Protein AF-A0A4E0RQK8-F1 (afdb_monomer_lite)

Radius of gyration: 37.34 Å; chains: 1; bounding box: 98×53×84 Å

Structure (mmCIF, N/CA/C/O backbone):
data_AF-A0A4E0RQK8-F1
#
_entry.id   AF-A0A4E0RQK8-F1
#
loop_
_atom_site.group_PDB
_atom_site.id
_atom_site.type_symbol
_atom_site.label_atom_id
_atom_site.label_alt_id
_atom_site.label_comp_id
_atom_site.label_asym_id
_atom_site.label_entity_id
_atom_site.label_seq_id
_atom_site.pdbx_PDB_ins_code
_atom_site.Cartn_x
_atom_site.Cartn_y
_atom_site.Cartn_z
_atom_site.occupancy
_atom_site.B_iso_or_equiv
_atom_site.auth_seq_id
_atom_site.auth_comp_id
_atom_site.auth_asym_id
_atom_site.auth_atom_id
_atom_site.pdbx_PDB_model_num
ATOM 1 N N . MET A 1 1 ? 54.084 17.617 -4.343 1.00 32.28 1 MET A N 1
ATOM 2 C CA . MET A 1 1 ? 53.858 16.573 -5.367 1.00 32.28 1 MET A CA 1
ATOM 3 C C . MET A 1 1 ? 54.566 15.313 -4.904 1.00 32.28 1 MET A C 1
ATOM 5 O O . MET A 1 1 ? 55.673 15.454 -4.394 1.00 32.28 1 MET A O 1
ATOM 9 N N . PRO A 1 2 ? 53.954 14.122 -4.979 1.00 34.62 2 PRO A N 1
ATOM 10 C CA . PRO A 1 2 ? 54.658 12.900 -4.609 1.00 34.62 2 PRO A CA 1
ATOM 11 C C . PRO A 1 2 ? 55.819 12.676 -5.591 1.00 34.62 2 PRO A C 1
ATOM 13 O O . PRO A 1 2 ? 55.601 12.665 -6.797 1.00 34.62 2 PRO A O 1
ATOM 16 N N . GLN A 1 3 ? 57.038 12.513 -5.067 1.00 41.78 3 GLN A N 1
ATOM 17 C CA . GLN A 1 3 ? 58.317 12.358 -5.793 1.00 41.78 3 GLN A CA 1
ATOM 18 C C . GLN A 1 3 ? 58.406 11.117 -6.714 1.00 41.78 3 GLN A C 1
ATOM 20 O O . GLN A 1 3 ? 59.476 10.824 -7.231 1.00 41.78 3 GLN A O 1
ATOM 25 N N . LEU A 1 4 ? 57.315 10.366 -6.896 1.00 48.34 4 LEU A N 1
ATOM 26 C CA . LEU A 1 4 ? 57.300 9.046 -7.538 1.00 48.34 4 LEU A CA 1
ATOM 27 C C . LEU A 1 4 ? 56.683 9.016 -8.944 1.00 48.34 4 LEU A C 1
ATOM 29 O O . LEU A 1 4 ? 56.586 7.937 -9.527 1.00 48.34 4 LEU A O 1
ATOM 33 N N . TYR A 1 5 ? 56.224 10.148 -9.484 1.00 55.06 5 TYR A N 1
ATOM 34 C CA . TYR A 1 5 ? 55.564 10.163 -10.792 1.00 55.06 5 TYR A CA 1
ATOM 35 C C . TYR A 1 5 ? 56.488 10.712 -11.884 1.00 55.06 5 TYR A C 1
ATOM 37 O O . TYR A 1 5 ? 57.022 11.803 -11.706 1.00 55.06 5 TYR A O 1
ATOM 45 N N . PRO A 1 6 ? 56.680 9.990 -13.004 1.00 53.06 6 PRO A N 1
ATOM 46 C CA . PRO A 1 6 ? 57.436 10.516 -14.130 1.00 53.06 6 PRO A CA 1
ATOM 47 C C . PRO A 1 6 ? 56.631 11.613 -14.839 1.00 53.06 6 PRO A C 1
ATOM 49 O O . PRO A 1 6 ? 55.439 11.447 -15.102 1.00 53.06 6 PRO A O 1
ATOM 52 N N . ASP A 1 7 ? 57.297 12.717 -15.175 1.00 51.81 7 ASP A N 1
ATOM 53 C CA . ASP A 1 7 ? 56.704 13.858 -15.890 1.00 51.81 7 ASP A CA 1
ATOM 54 C C . ASP A 1 7 ? 56.405 13.549 -17.374 1.00 51.81 7 ASP A C 1
ATOM 56 O O . ASP A 1 7 ? 55.759 14.341 -18.063 1.00 51.81 7 ASP A O 1
ATOM 60 N N . GLN A 1 8 ? 56.857 12.393 -17.876 1.00 56.88 8 GLN A N 1
ATOM 61 C CA . GLN A 1 8 ? 56.777 12.004 -19.282 1.00 56.88 8 GLN A CA 1
ATOM 62 C C . GLN A 1 8 ? 56.400 10.522 -19.445 1.00 56.88 8 GLN A C 1
ATOM 64 O O . GLN A 1 8 ? 56.883 9.654 -18.715 1.00 56.88 8 GLN A O 1
ATOM 69 N N . ASN A 1 9 ? 55.535 10.238 -20.422 1.00 62.12 9 ASN A N 1
ATOM 70 C CA . ASN A 1 9 ? 55.143 8.880 -20.809 1.00 62.12 9 ASN A CA 1
ATOM 71 C C . ASN A 1 9 ? 56.291 8.170 -21.558 1.00 62.12 9 ASN A C 1
ATOM 73 O O . ASN A 1 9 ? 57.080 8.833 -22.230 1.00 62.12 9 ASN A O 1
ATOM 77 N N . LEU A 1 10 ? 56.381 6.833 -21.488 1.00 63.12 10 LEU A N 1
ATOM 78 C CA . LEU A 1 10 ? 57.348 6.079 -22.294 1.00 63.12 10 LEU A CA 1
ATOM 79 C C . LEU A 1 10 ? 56.957 6.099 -23.776 1.00 63.12 10 LEU A C 1
ATOM 81 O O . LEU A 1 10 ? 55.833 5.752 -24.141 1.00 63.12 10 LEU A O 1
ATOM 85 N N . ASP A 1 11 ? 57.936 6.402 -24.625 1.00 65.50 11 ASP A N 1
ATOM 86 C CA . ASP A 1 11 ? 57.824 6.260 -26.075 1.00 65.50 11 ASP A CA 1
ATOM 87 C C . ASP A 1 11 ? 57.727 4.776 -26.500 1.00 65.50 11 ASP A C 1
ATOM 89 O O . ASP A 1 11 ? 58.221 3.891 -25.787 1.00 65.50 11 ASP A O 1
ATOM 93 N N . PRO A 1 12 ? 57.191 4.466 -27.701 1.00 63.16 12 PRO A N 1
ATOM 94 C CA . PRO A 1 12 ? 57.017 3.087 -28.188 1.00 63.16 12 PRO A CA 1
ATOM 95 C C . PRO A 1 12 ? 58.311 2.246 -28.187 1.00 63.16 12 PRO A C 1
ATOM 97 O O . PRO A 1 12 ? 58.298 1.029 -27.967 1.00 63.16 12 PRO A O 1
ATOM 100 N N . GLY A 1 13 ? 59.462 2.898 -28.393 1.00 65.31 13 GLY A N 1
ATOM 101 C CA . GLY A 1 13 ? 60.781 2.267 -28.285 1.00 65.31 13 GLY A CA 1
ATOM 102 C C . GLY A 1 13 ? 61.149 1.879 -26.848 1.00 65.31 13 GLY A C 1
ATOM 103 O O . GLY A 1 13 ? 61.687 0.795 -26.623 1.00 65.31 13 GLY A O 1
ATOM 104 N N . GLY A 1 14 ? 60.791 2.711 -25.866 1.00 67.69 14 GLY A N 1
ATOM 105 C CA . GLY A 1 14 ? 61.013 2.443 -24.443 1.00 67.69 14 GLY A CA 1
ATOM 106 C C . GLY A 1 14 ? 60.166 1.278 -23.929 1.00 67.69 14 GLY A C 1
ATOM 107 O O . GLY A 1 14 ? 60.664 0.430 -23.192 1.00 67.69 14 GLY A O 1
ATOM 108 N N . VAL A 1 15 ? 58.918 1.164 -24.396 1.00 66.25 15 VAL A N 1
ATOM 109 C CA . VAL A 1 15 ? 58.024 0.035 -24.075 1.00 66.25 15 VAL A CA 1
ATOM 110 C C . VAL A 1 15 ? 58.611 -1.302 -24.540 1.00 66.25 15 VAL A C 1
ATOM 112 O O . VAL A 1 15 ? 58.575 -2.303 -23.816 1.00 66.25 15 VAL A O 1
ATOM 115 N N . THR A 1 16 ? 59.190 -1.319 -25.741 1.00 68.44 16 THR A N 1
ATOM 116 C CA . THR A 1 16 ? 59.825 -2.518 -26.303 1.00 68.44 16 THR A CA 1
ATOM 117 C C . THR A 1 16 ? 61.044 -2.939 -25.481 1.00 68.44 16 THR A C 1
ATOM 119 O O . THR A 1 16 ? 61.256 -4.133 -25.254 1.00 68.44 16 THR A O 1
ATOM 122 N N . GLU A 1 17 ? 61.813 -1.973 -24.986 1.00 71.25 17 GLU A N 1
ATOM 123 C CA . GLU A 1 17 ? 63.009 -2.230 -24.188 1.00 71.25 17 GLU A CA 1
ATOM 124 C C . GLU A 1 17 ? 62.670 -2.751 -22.784 1.00 71.25 17 GLU A C 1
ATOM 126 O O . GLU A 1 17 ? 63.243 -3.746 -22.340 1.00 71.25 17 GLU A O 1
ATOM 131 N N . VAL A 1 18 ? 61.641 -2.193 -22.135 1.00 71.38 18 VAL A N 1
ATOM 132 C CA . VAL A 1 18 ? 61.108 -2.721 -20.864 1.00 71.38 18 VAL A CA 1
ATOM 133 C C . VAL A 1 18 ? 60.645 -4.172 -21.023 1.00 71.38 18 VAL A C 1
ATOM 135 O O . VAL A 1 18 ? 60.939 -5.018 -20.177 1.00 71.38 18 VAL A O 1
ATOM 138 N N . ARG A 1 19 ? 59.971 -4.504 -22.133 1.00 69.81 19 ARG A N 1
ATOM 139 C CA . ARG A 1 19 ? 59.511 -5.876 -22.403 1.00 69.81 19 ARG A CA 1
ATOM 140 C C . ARG A 1 19 ? 60.673 -6.850 -22.607 1.00 69.81 19 ARG A C 1
ATOM 142 O O . ARG A 1 19 ? 60.599 -7.988 -22.141 1.00 69.81 19 ARG A O 1
ATOM 149 N N . LYS A 1 20 ? 61.744 -6.425 -23.286 1.00 73.62 20 LYS A N 1
ATOM 150 C CA . LYS A 1 20 ? 62.960 -7.238 -23.439 1.00 73.62 20 LYS A CA 1
ATOM 151 C C . LYS A 1 20 ? 63.646 -7.480 -22.100 1.00 73.62 20 LYS A C 1
ATOM 153 O O . LYS A 1 20 ? 64.001 -8.622 -21.827 1.00 73.62 20 LYS A O 1
ATOM 158 N N . LEU A 1 21 ? 63.781 -6.449 -21.265 1.00 72.81 21 LEU A N 1
ATOM 159 C CA . LEU A 1 21 ? 64.381 -6.569 -19.934 1.00 72.81 21 LEU A CA 1
ATOM 160 C C . LEU A 1 21 ? 63.579 -7.509 -19.034 1.00 72.81 21 LEU A C 1
ATOM 162 O O . LEU A 1 21 ? 64.159 -8.390 -18.406 1.00 72.81 21 LEU A O 1
ATOM 166 N N . LEU A 1 22 ? 62.249 -7.391 -19.043 1.00 72.44 22 LEU A N 1
ATOM 167 C CA . LEU A 1 22 ? 61.367 -8.299 -18.312 1.00 72.44 22 LEU A CA 1
ATOM 168 C C . LEU A 1 22 ? 61.550 -9.750 -18.784 1.00 72.44 22 LEU A C 1
ATOM 170 O O . LEU A 1 22 ? 61.710 -10.656 -17.973 1.00 72.44 22 LEU A O 1
ATOM 174 N N . LYS A 1 23 ? 61.582 -9.972 -20.104 1.00 72.62 23 LYS A N 1
ATOM 175 C CA . LYS A 1 23 ? 61.787 -11.303 -20.689 1.00 72.62 23 LYS A CA 1
ATOM 176 C C . LYS A 1 23 ? 63.158 -11.879 -20.332 1.00 72.62 23 LYS A C 1
ATOM 178 O O . LYS A 1 23 ? 63.251 -13.057 -20.006 1.00 72.62 23 LYS A O 1
ATOM 183 N N . TRP A 1 24 ? 64.209 -11.065 -20.386 1.00 76.06 24 TRP A N 1
ATOM 184 C CA . TRP A 1 24 ? 65.563 -11.493 -20.046 1.00 76.06 24 TRP A CA 1
ATOM 185 C C . TRP A 1 24 ? 65.694 -11.834 -18.558 1.00 76.06 24 TRP A C 1
ATOM 187 O O . TRP A 1 24 ? 66.259 -12.867 -18.218 1.00 76.06 24 TRP A O 1
ATOM 197 N N . ALA A 1 25 ? 65.079 -11.043 -17.679 1.00 73.00 25 ALA A N 1
ATOM 198 C CA . ALA A 1 25 ? 65.040 -11.315 -16.247 1.00 73.00 25 ALA A CA 1
ATOM 199 C C . ALA A 1 25 ? 64.283 -12.601 -15.884 1.00 73.00 25 ALA A C 1
ATOM 201 O O . ALA A 1 25 ? 64.691 -13.310 -14.970 1.00 73.00 25 ALA A O 1
ATOM 202 N N . ILE A 1 26 ? 63.210 -12.927 -16.613 1.00 70.75 26 ILE A N 1
ATOM 203 C CA . ILE A 1 26 ? 62.493 -14.200 -16.447 1.00 70.75 26 ILE A CA 1
ATOM 204 C C . ILE A 1 26 ? 63.373 -15.379 -16.889 1.00 70.75 26 ILE A C 1
ATOM 206 O O . ILE A 1 26 ? 63.374 -16.420 -16.241 1.00 70.75 26 ILE A O 1
ATOM 210 N N . LEU A 1 27 ? 64.146 -15.220 -17.969 1.00 72.38 27 LEU A N 1
ATOM 211 C CA . LEU A 1 27 ? 65.052 -16.259 -18.476 1.00 72.38 27 LEU A CA 1
ATOM 212 C C . LEU A 1 27 ? 66.311 -16.449 -17.614 1.00 72.38 27 LEU A C 1
ATOM 214 O O . LEU A 1 27 ? 66.932 -17.502 -17.685 1.00 72.38 27 LEU A O 1
ATOM 218 N N . ALA A 1 28 ? 66.687 -15.448 -16.817 1.00 74.31 28 ALA A N 1
ATOM 219 C CA . ALA A 1 28 ? 67.844 -15.488 -15.922 1.00 74.31 28 ALA A CA 1
ATOM 220 C C . ALA A 1 28 ? 67.534 -16.084 -14.531 1.00 74.31 28 ALA A C 1
ATOM 222 O O . ALA A 1 28 ? 68.398 -16.068 -13.652 1.00 74.31 28 ALA A O 1
ATOM 223 N N . LEU A 1 29 ? 66.312 -16.584 -14.303 1.00 74.06 29 LEU A N 1
ATOM 224 C CA . LEU A 1 29 ? 65.936 -17.241 -13.049 1.00 74.06 29 LEU A CA 1
ATOM 225 C C . LEU A 1 29 ? 66.639 -18.607 -12.915 1.00 74.06 29 LEU A C 1
ATOM 227 O O . LEU A 1 29 ? 66.675 -19.365 -13.881 1.00 74.06 29 LEU A O 1
ATOM 231 N N . PRO A 1 30 ? 67.181 -18.950 -11.731 1.00 71.75 30 PRO A N 1
ATOM 232 C CA . PRO A 1 30 ? 67.837 -20.236 -11.512 1.00 71.75 30 PRO A CA 1
ATOM 233 C C . PRO A 1 30 ? 66.839 -21.404 -11.575 1.00 71.75 30 PRO A C 1
ATOM 235 O O . PRO A 1 30 ? 65.715 -21.299 -11.072 1.00 71.75 30 PRO A O 1
ATOM 238 N N . ASP A 1 31 ? 67.275 -22.530 -12.150 1.00 52.19 31 ASP A N 1
ATOM 239 C CA . ASP A 1 31 ? 66.469 -23.745 -12.309 1.00 52.19 31 ASP A CA 1
ATOM 240 C C . ASP A 1 31 ? 65.986 -24.264 -10.940 1.00 52.19 31 ASP A C 1
ATOM 242 O O . ASP A 1 31 ? 66.764 -24.772 -10.133 1.00 52.19 31 ASP A O 1
ATOM 246 N N . GLY A 1 32 ? 64.686 -24.097 -10.663 1.00 58.34 32 GLY A N 1
ATOM 247 C CA . GLY A 1 32 ? 64.030 -24.492 -9.406 1.00 58.34 32 GLY A CA 1
ATOM 248 C C . GLY A 1 32 ? 63.333 -23.360 -8.638 1.00 58.34 32 GLY A C 1
ATOM 249 O O . GLY A 1 32 ? 62.605 -23.636 -7.684 1.00 58.34 32 GLY A O 1
ATOM 250 N N . ALA A 1 33 ? 63.496 -22.095 -9.041 1.00 63.91 33 ALA A N 1
ATOM 251 C CA . ALA A 1 33 ? 62.735 -20.980 -8.472 1.00 63.91 33 ALA A CA 1
ATOM 252 C C . ALA A 1 33 ? 61.281 -20.954 -8.992 1.00 63.91 33 ALA A C 1
ATOM 254 O O . ALA A 1 33 ? 61.025 -21.230 -10.165 1.00 63.91 33 ALA A O 1
ATOM 255 N N . LYS A 1 34 ? 60.310 -20.590 -8.135 1.00 65.31 34 LYS A N 1
ATOM 256 C CA . LYS A 1 34 ? 58.904 -20.416 -8.548 1.00 65.31 34 LYS A CA 1
ATOM 257 C C . LYS A 1 34 ? 58.827 -19.279 -9.574 1.00 65.31 34 LYS A C 1
ATOM 259 O O . LYS A 1 34 ? 59.074 -18.125 -9.228 1.00 65.31 34 LYS A O 1
ATOM 264 N N . ALA A 1 35 ? 58.499 -19.617 -10.821 1.00 68.25 35 ALA A N 1
ATOM 265 C CA . ALA A 1 35 ? 58.412 -18.646 -11.904 1.00 68.25 35 ALA A CA 1
ATOM 266 C C . ALA A 1 35 ? 57.336 -17.582 -11.608 1.00 68.25 35 ALA A C 1
ATOM 268 O O . ALA A 1 35 ? 56.269 -17.927 -11.089 1.00 68.25 35 ALA A O 1
ATOM 269 N N . PRO A 1 36 ? 57.593 -16.300 -11.922 1.00 72.75 36 PRO A N 1
ATOM 270 C CA . PRO A 1 36 ? 56.606 -15.248 -11.750 1.00 72.75 36 PRO A CA 1
ATOM 271 C C . PRO A 1 36 ? 55.411 -15.495 -12.677 1.00 72.75 36 PRO A C 1
ATOM 273 O O . PRO A 1 36 ? 55.573 -15.693 -13.882 1.00 72.75 36 PRO A O 1
ATOM 276 N N . THR A 1 37 ? 54.211 -15.481 -12.108 1.00 71.06 37 THR A N 1
ATOM 277 C CA . THR A 1 37 ? 52.956 -15.702 -12.827 1.00 71.06 37 THR A CA 1
ATOM 278 C C . THR A 1 37 ? 52.250 -14.375 -13.077 1.00 71.06 37 THR A C 1
ATOM 280 O O . THR A 1 37 ? 51.995 -13.582 -12.166 1.00 71.06 37 THR A O 1
ATOM 283 N N . PHE A 1 38 ? 51.955 -14.125 -14.350 1.00 74.81 38 PHE A N 1
ATOM 284 C CA . PHE A 1 38 ? 51.281 -12.918 -14.808 1.00 74.81 38 PHE A CA 1
ATOM 285 C C . PHE A 1 38 ? 49.938 -13.290 -15.421 1.00 74.81 38 PHE A C 1
ATOM 287 O O . PHE A 1 38 ? 49.857 -14.211 -16.229 1.00 74.81 38 PHE A O 1
ATOM 294 N N . ASP A 1 39 ? 48.908 -12.545 -15.047 1.00 56.44 39 ASP A N 1
ATOM 295 C CA . ASP A 1 39 ? 47.547 -12.690 -15.570 1.00 56.44 39 ASP A CA 1
ATOM 296 C C . ASP A 1 39 ? 47.368 -11.911 -16.888 1.00 56.44 39 ASP A C 1
ATOM 298 O O . ASP A 1 39 ? 46.525 -12.214 -17.725 1.00 56.44 39 ASP A O 1
ATOM 302 N N . GLY A 1 40 ? 48.234 -10.923 -17.126 1.00 57.72 40 GLY A N 1
ATOM 303 C CA . GLY A 1 40 ? 48.293 -10.198 -18.387 1.00 57.72 40 GLY A CA 1
ATOM 304 C C . GLY A 1 40 ? 49.299 -9.053 -18.355 1.00 57.72 40 GLY A C 1
ATOM 305 O O . GLY A 1 40 ? 49.571 -8.474 -17.304 1.00 57.72 40 GLY A O 1
ATOM 306 N N . VAL A 1 41 ? 49.843 -8.716 -19.525 1.00 65.50 41 VAL A N 1
ATOM 307 C CA . VAL A 1 41 ? 50.679 -7.526 -19.730 1.00 65.50 41 VAL A CA 1
ATOM 308 C C . VAL A 1 41 ? 50.081 -6.721 -20.868 1.00 65.50 41 VAL A C 1
ATOM 310 O O . VAL A 1 41 ? 49.939 -7.233 -21.978 1.00 65.50 41 VAL A O 1
ATOM 313 N N . TRP A 1 42 ? 49.747 -5.463 -20.610 1.00 60.50 42 TRP A N 1
ATOM 314 C CA . TRP A 1 42 ? 49.232 -4.564 -21.636 1.00 60.50 42 TRP A CA 1
ATOM 315 C C . TRP A 1 42 ? 49.876 -3.190 -21.539 1.00 60.50 42 TRP A C 1
ATOM 317 O O . TRP A 1 42 ? 50.381 -2.761 -20.501 1.00 60.50 42 TRP A O 1
ATOM 327 N N . GLU A 1 43 ? 49.871 -2.504 -22.671 1.00 61.75 43 GLU A N 1
ATOM 328 C CA . GLU A 1 43 ? 50.356 -1.141 -22.789 1.00 61.75 43 GLU A CA 1
ATOM 329 C C . GLU A 1 43 ? 49.190 -0.177 -22.614 1.00 61.75 43 GLU A C 1
ATOM 331 O O . GLU A 1 43 ? 48.093 -0.403 -23.133 1.00 61.75 43 GLU A O 1
ATOM 336 N N . ARG A 1 44 ? 49.410 0.898 -21.859 1.00 56.69 44 ARG A N 1
ATOM 337 C CA . ARG A 1 44 ? 48.409 1.950 -21.720 1.00 56.69 44 ARG A CA 1
ATOM 338 C C . ARG A 1 44 ? 49.068 3.296 -21.477 1.00 56.69 44 ARG A C 1
ATOM 340 O O . ARG A 1 44 ? 49.767 3.452 -20.482 1.00 56.69 44 ARG A O 1
ATOM 347 N N . ASP A 1 45 ? 48.777 4.259 -22.350 1.00 57.00 45 ASP A N 1
ATOM 348 C CA . ASP A 1 45 ? 49.193 5.663 -22.235 1.00 57.00 45 ASP A CA 1
ATOM 349 C C . ASP A 1 45 ? 50.717 5.822 -22.006 1.00 57.00 45 ASP A C 1
ATOM 351 O O . ASP A 1 45 ? 51.143 6.602 -21.160 1.00 57.00 45 ASP A O 1
ATOM 355 N N . GLY A 1 46 ? 51.544 5.033 -22.711 1.00 58.22 46 GLY A N 1
ATOM 356 C CA . GLY A 1 46 ? 53.006 5.030 -22.552 1.00 58.22 46 GLY A CA 1
ATOM 357 C C . GLY A 1 46 ? 53.499 4.476 -21.209 1.00 58.22 46 GLY A C 1
ATOM 358 O O . GLY A 1 46 ? 54.556 4.858 -20.723 1.00 58.22 46 GLY A O 1
ATOM 359 N N . ALA A 1 47 ? 52.742 3.574 -20.583 1.00 62.69 47 ALA A N 1
ATOM 360 C CA . ALA A 1 47 ? 53.181 2.777 -19.443 1.00 62.69 47 ALA A CA 1
ATOM 361 C C . ALA A 1 47 ? 52.940 1.284 -19.707 1.00 62.69 47 ALA A C 1
ATOM 363 O O . ALA A 1 47 ? 51.964 0.898 -20.359 1.00 62.69 47 ALA A O 1
ATOM 364 N N . VAL A 1 48 ? 53.817 0.434 -19.166 1.00 67.88 48 VAL A N 1
ATOM 365 C CA . VAL A 1 48 ? 53.644 -1.024 -19.188 1.00 67.88 48 VAL A CA 1
ATOM 366 C C . VAL A 1 48 ? 52.938 -1.446 -17.910 1.00 67.88 48 VAL A C 1
ATOM 368 O O . VAL A 1 48 ? 53.477 -1.288 -16.816 1.00 67.88 48 VAL A O 1
ATOM 371 N N . VAL A 1 49 ? 51.726 -1.979 -18.048 1.00 68.06 49 VAL A N 1
ATOM 372 C CA . VAL A 1 49 ? 50.947 -2.498 -16.925 1.00 68.06 49 VAL A CA 1
ATOM 373 C C . VAL A 1 49 ? 51.086 -4.013 -16.902 1.00 68.06 49 VAL A C 1
ATOM 375 O O . VAL A 1 49 ? 50.763 -4.691 -17.877 1.00 68.06 49 VAL A O 1
ATOM 378 N N . VAL A 1 50 ? 51.583 -4.531 -15.782 1.00 71.12 50 VAL A N 1
ATOM 379 C CA . VAL A 1 50 ? 51.771 -5.963 -15.540 1.00 71.12 50 VAL A CA 1
ATOM 380 C C . VAL A 1 50 ? 50.830 -6.376 -14.415 1.00 71.12 50 VAL A C 1
ATOM 382 O O . VAL A 1 50 ? 50.937 -5.854 -13.306 1.00 71.12 50 VAL A O 1
ATOM 385 N N . ASN A 1 51 ? 49.905 -7.293 -14.698 1.00 67.12 51 ASN A N 1
ATOM 386 C CA . ASN A 1 51 ? 49.017 -7.857 -13.688 1.00 67.12 51 ASN A CA 1
ATOM 387 C C . ASN A 1 51 ? 49.662 -9.109 -13.088 1.00 67.12 51 ASN A C 1
ATOM 389 O O . ASN A 1 51 ? 49.830 -10.117 -13.776 1.00 67.12 51 ASN A O 1
ATOM 393 N N . CYS A 1 52 ? 50.055 -9.032 -11.820 1.00 71.00 52 CYS A N 1
ATOM 394 C CA . CYS A 1 52 ? 50.664 -10.143 -11.090 1.00 71.00 52 CYS A CA 1
ATOM 395 C C . CYS A 1 52 ? 49.575 -10.942 -10.366 1.00 71.00 52 CYS A C 1
ATOM 397 O O . CYS A 1 52 ? 48.739 -10.345 -9.692 1.00 71.00 52 CYS A O 1
ATOM 399 N N . THR A 1 53 ? 49.599 -12.275 -10.466 1.00 67.56 53 THR A N 1
ATOM 400 C CA . THR A 1 53 ? 48.610 -13.140 -9.788 1.00 67.56 53 THR A CA 1
ATOM 401 C C . THR A 1 53 ? 48.819 -13.211 -8.277 1.00 67.56 53 THR A C 1
ATOM 403 O O . THR A 1 53 ? 47.879 -13.482 -7.539 1.00 67.56 53 THR A O 1
ATOM 406 N N . ASP A 1 54 ? 50.048 -12.958 -7.817 1.00 73.62 54 ASP A N 1
ATOM 407 C CA . ASP A 1 54 ? 50.461 -13.122 -6.427 1.00 73.62 54 ASP A CA 1
ATOM 408 C C . ASP A 1 54 ? 51.328 -11.943 -5.954 1.00 73.62 54 ASP A C 1
ATOM 410 O O . ASP A 1 54 ? 52.124 -11.373 -6.710 1.00 73.62 54 ASP A O 1
ATOM 414 N N . GLU A 1 55 ? 51.245 -11.618 -4.662 1.00 70.50 55 GLU A N 1
ATOM 415 C CA . GLU A 1 55 ? 52.010 -10.526 -4.038 1.00 70.50 55 GLU A CA 1
ATOM 416 C C . GLU A 1 55 ? 53.533 -10.763 -4.099 1.00 70.50 55 GLU A C 1
ATOM 418 O O . GLU A 1 55 ? 54.320 -9.826 -4.251 1.00 70.50 55 GLU A O 1
ATOM 423 N N . ILE A 1 56 ? 53.954 -12.033 -4.092 1.00 73.56 56 ILE A N 1
ATOM 424 C CA . ILE A 1 56 ? 55.355 -12.456 -4.249 1.00 73.56 56 ILE A CA 1
ATOM 425 C C . ILE A 1 56 ? 55.900 -12.026 -5.620 1.00 73.56 56 ILE A C 1
ATOM 427 O O . ILE A 1 56 ? 57.004 -11.489 -5.711 1.00 73.56 56 ILE A O 1
ATOM 431 N N . THR A 1 57 ? 55.110 -12.202 -6.682 1.00 72.75 57 THR A N 1
ATOM 432 C CA . THR A 1 57 ? 55.471 -11.787 -8.043 1.00 72.75 57 THR A CA 1
ATOM 433 C C . THR A 1 57 ? 55.505 -10.265 -8.174 1.00 72.75 57 THR A C 1
ATOM 435 O O . THR A 1 57 ? 56.389 -9.723 -8.837 1.00 72.75 57 THR A O 1
ATOM 438 N N . GLY A 1 58 ? 54.601 -9.559 -7.487 1.00 69.62 58 GLY A N 1
ATOM 439 C CA . GLY A 1 58 ? 54.627 -8.097 -7.392 1.00 69.62 58 GLY A CA 1
ATOM 440 C C . GLY A 1 58 ? 55.888 -7.556 -6.706 1.00 69.62 58 GLY A C 1
ATOM 441 O O . GLY A 1 58 ? 56.507 -6.616 -7.205 1.00 69.62 58 GLY A O 1
ATOM 442 N N . ASN A 1 59 ? 56.313 -8.169 -5.600 1.00 72.25 59 ASN A N 1
ATOM 443 C CA . ASN A 1 59 ? 57.519 -7.761 -4.873 1.00 72.25 59 ASN A CA 1
ATOM 444 C C . ASN A 1 59 ? 58.807 -8.106 -5.632 1.00 72.25 59 ASN A C 1
ATOM 446 O O . ASN A 1 59 ? 59.734 -7.296 -5.660 1.00 72.25 59 ASN A O 1
ATOM 450 N N . TRP A 1 60 ? 58.842 -9.250 -6.323 1.00 78.94 60 TRP A N 1
ATOM 451 C CA . TRP A 1 60 ? 59.924 -9.588 -7.251 1.00 78.94 60 TRP A CA 1
ATOM 452 C C . TRP A 1 60 ? 60.055 -8.542 -8.367 1.00 78.94 60 TRP A C 1
ATOM 454 O O . TRP A 1 60 ? 61.151 -8.043 -8.618 1.00 78.94 60 TRP A O 1
ATOM 464 N N . LEU A 1 61 ? 58.936 -8.127 -8.971 1.00 73.12 61 LEU A N 1
ATOM 465 C CA . LEU A 1 61 ? 58.934 -7.111 -10.024 1.00 73.12 61 LEU A CA 1
ATOM 466 C C . LEU A 1 61 ? 59.463 -5.758 -9.519 1.00 73.12 61 LEU A C 1
ATOM 468 O O . LEU A 1 61 ? 60.255 -5.114 -10.202 1.00 73.12 61 LEU A O 1
ATOM 472 N N . LYS A 1 62 ? 59.083 -5.351 -8.301 1.00 71.06 62 LYS A N 1
ATOM 473 C CA . LYS A 1 62 ? 59.616 -4.140 -7.651 1.00 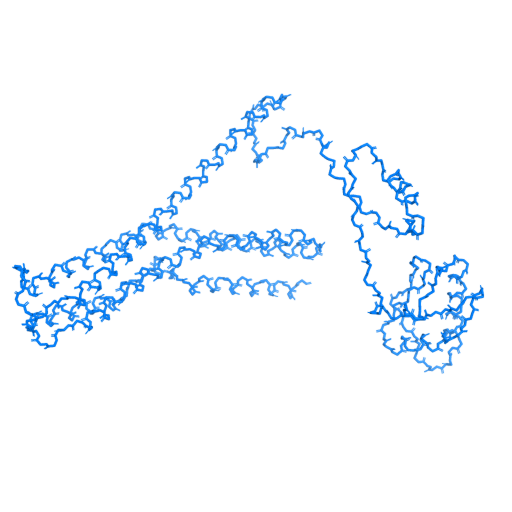71.06 62 LYS A CA 1
ATOM 474 C C . LYS A 1 62 ? 61.121 -4.242 -7.373 1.00 71.06 62 LYS A C 1
ATOM 476 O O . LYS A 1 62 ? 61.826 -3.250 -7.516 1.00 71.06 62 LYS A O 1
ATOM 481 N N . SER A 1 63 ? 61.621 -5.431 -7.023 1.00 71.00 63 SER A N 1
ATOM 482 C CA . SER A 1 63 ? 63.054 -5.664 -6.786 1.00 71.00 63 SER A CA 1
ATOM 483 C C . SER A 1 63 ? 63.903 -5.631 -8.060 1.00 71.00 63 SER A C 1
ATOM 485 O O . SER A 1 63 ? 65.097 -5.351 -7.992 1.00 71.00 63 SER A O 1
ATOM 487 N N . LEU A 1 64 ? 63.290 -5.883 -9.222 1.00 68.38 64 LEU A N 1
ATOM 488 C CA . LEU A 1 64 ? 63.978 -5.920 -10.511 1.00 68.38 64 LEU A CA 1
ATOM 489 C C . LEU A 1 64 ? 64.307 -4.520 -11.056 1.00 68.38 64 LEU A C 1
ATOM 491 O O . LEU A 1 64 ? 65.239 -4.364 -11.842 1.00 68.38 64 LEU A O 1
ATOM 495 N N . PHE A 1 65 ? 63.562 -3.497 -10.624 1.00 64.62 65 PHE A N 1
ATOM 496 C CA . PHE A 1 65 ? 63.695 -2.128 -11.124 1.00 64.62 65 PHE A CA 1
ATOM 497 C C . PHE A 1 65 ? 63.867 -1.084 -10.006 1.00 64.62 65 PHE A C 1
ATOM 499 O O . PHE A 1 65 ? 63.058 -0.157 -9.930 1.00 64.62 65 PHE A O 1
ATOM 506 N N . PRO A 1 66 ? 64.895 -1.164 -9.136 1.00 54.22 66 PRO A N 1
ATOM 507 C CA . PRO A 1 66 ? 65.046 -0.156 -8.092 1.00 54.22 66 PRO A CA 1
ATOM 508 C C . PRO A 1 66 ? 65.532 1.188 -8.651 1.00 54.22 66 PRO A C 1
ATOM 510 O O . PRO A 1 66 ? 65.209 2.216 -8.075 1.00 54.22 66 PRO A O 1
ATOM 513 N N . GLU A 1 67 ? 66.285 1.198 -9.764 1.00 54.06 67 GLU A N 1
ATOM 514 C CA . GLU A 1 67 ? 66.961 2.411 -10.268 1.00 54.06 67 GLU A CA 1
ATOM 515 C C . GLU A 1 67 ? 67.453 2.302 -11.735 1.00 54.06 67 GLU A C 1
ATOM 517 O O . GLU A 1 67 ? 68.423 2.939 -12.148 1.00 54.06 67 GLU A O 1
ATOM 522 N N . SER A 1 68 ? 66.813 1.480 -12.572 1.00 54.31 68 SER A N 1
ATOM 523 C CA . SER A 1 68 ? 67.230 1.338 -13.975 1.00 54.31 68 SER A CA 1
ATOM 524 C C . SER A 1 68 ? 66.823 2.562 -14.804 1.00 54.31 68 SER A C 1
ATOM 526 O O . SER A 1 68 ? 65.631 2.827 -14.985 1.00 54.31 68 SER A O 1
ATOM 528 N N . LYS A 1 69 ? 67.812 3.280 -15.350 1.00 56.16 69 LYS A N 1
ATOM 529 C CA . LYS A 1 69 ? 67.593 4.346 -16.336 1.00 56.16 69 LYS A CA 1
ATOM 530 C C . LYS A 1 69 ? 67.457 3.746 -17.729 1.00 56.16 69 LYS A C 1
ATOM 532 O O . LYS A 1 69 ? 68.424 3.200 -18.254 1.00 56.16 69 LYS A O 1
ATOM 537 N N . ILE A 1 70 ? 66.291 3.889 -18.349 1.00 57.91 70 ILE A N 1
ATOM 538 C CA . ILE A 1 70 ? 66.106 3.569 -19.771 1.00 57.91 70 ILE A CA 1
ATOM 539 C C . ILE A 1 70 ? 66.016 4.896 -20.517 1.00 57.91 70 ILE A C 1
ATOM 541 O O . ILE A 1 70 ? 65.229 5.767 -20.153 1.00 57.91 70 ILE A O 1
ATOM 545 N N . SER A 1 71 ? 66.880 5.086 -21.518 1.00 52.78 71 SER A N 1
ATOM 546 C CA . SER A 1 71 ? 66.937 6.321 -22.317 1.00 52.78 71 SER A CA 1
ATOM 547 C C . SER A 1 71 ? 67.055 7.603 -21.469 1.00 52.78 71 SER A C 1
ATOM 549 O O . SER A 1 71 ? 66.411 8.607 -21.755 1.00 52.78 71 SER A O 1
ATOM 551 N N . GLY A 1 72 ? 67.840 7.560 -20.384 1.00 55.78 72 GLY A N 1
ATOM 552 C CA . GLY A 1 72 ? 68.080 8.702 -19.487 1.00 55.78 72 GLY A CA 1
ATOM 553 C C . GLY A 1 72 ? 67.013 8.953 -18.410 1.00 55.78 72 GLY A C 1
ATOM 554 O O . GLY A 1 72 ? 67.255 9.779 -17.532 1.00 55.78 72 GLY A O 1
ATOM 555 N N . HIS A 1 73 ? 65.894 8.220 -18.419 1.00 58.16 73 HIS A N 1
ATOM 556 C CA . HIS A 1 73 ? 64.757 8.434 -17.517 1.00 58.16 73 HIS A CA 1
ATOM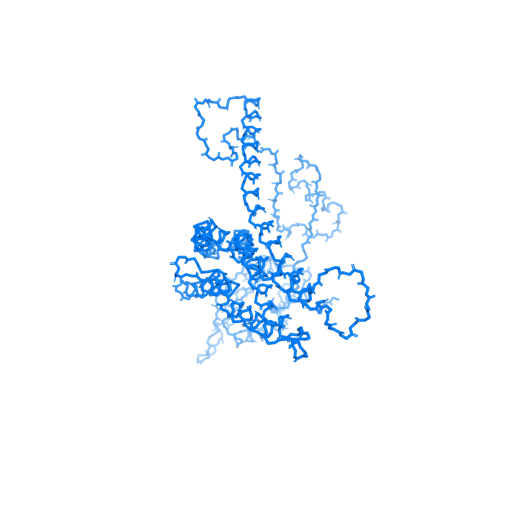 557 C C . HIS A 1 73 ? 64.631 7.310 -16.480 1.00 58.16 73 HIS A C 1
ATOM 559 O O . HIS A 1 73 ? 64.815 6.133 -16.799 1.00 58.16 73 HIS A O 1
ATOM 565 N N . THR A 1 74 ? 64.330 7.674 -15.231 1.00 58.66 74 THR A N 1
ATOM 566 C CA . THR A 1 74 ? 64.151 6.730 -14.116 1.00 58.66 74 THR A CA 1
ATOM 567 C C . THR A 1 74 ? 62.779 6.067 -14.207 1.00 58.66 74 THR A C 1
ATOM 569 O O . THR A 1 74 ? 61.762 6.750 -14.318 1.00 58.66 74 THR A O 1
ATOM 572 N N . ILE A 1 75 ? 62.743 4.736 -14.157 1.00 61.19 75 ILE A N 1
ATOM 573 C CA . ILE A 1 75 ? 61.495 3.965 -14.170 1.00 61.19 75 ILE A CA 1
ATOM 574 C C . ILE A 1 75 ? 61.065 3.677 -12.734 1.00 61.19 75 ILE A C 1
ATOM 576 O O . ILE A 1 75 ? 61.863 3.193 -11.936 1.00 61.19 75 ILE A O 1
ATOM 580 N N . HIS A 1 76 ? 59.792 3.928 -12.426 1.00 61.75 76 HIS A N 1
ATOM 581 C CA . HIS A 1 76 ? 59.198 3.635 -11.123 1.00 61.75 76 HIS A CA 1
ATOM 582 C C . HIS A 1 76 ? 58.094 2.581 -11.245 1.00 61.75 76 HIS A C 1
ATOM 584 O O . HIS A 1 76 ? 57.207 2.684 -12.092 1.00 61.75 76 HIS A O 1
ATOM 590 N N . VAL A 1 77 ? 58.130 1.576 -10.366 1.00 65.50 77 VAL A N 1
ATOM 591 C CA . VAL A 1 77 ? 57.088 0.545 -10.260 1.00 65.50 77 VAL A CA 1
ATOM 592 C C . VAL A 1 77 ? 56.080 0.975 -9.194 1.00 65.50 77 VAL A C 1
ATOM 594 O O . VAL A 1 77 ? 56.396 0.985 -8.007 1.00 65.50 77 VAL A O 1
ATOM 597 N N . VAL A 1 78 ? 54.862 1.328 -9.611 1.00 64.38 78 VAL A N 1
ATOM 598 C CA . VAL A 1 78 ? 53.803 1.863 -8.732 1.00 64.38 78 VAL A CA 1
ATOM 599 C C . VAL A 1 78 ? 52.621 0.893 -8.662 1.00 64.38 78 VAL A C 1
ATOM 601 O O . VAL A 1 78 ? 52.236 0.308 -9.675 1.00 64.38 78 VAL A O 1
ATOM 604 N N . SER A 1 79 ? 52.028 0.719 -7.475 1.00 60.84 79 SER A N 1
ATOM 605 C CA . SER A 1 79 ? 50.841 -0.131 -7.302 1.00 60.84 79 SER A CA 1
ATOM 606 C C . SER A 1 79 ? 49.583 0.522 -7.886 1.00 60.84 79 SER A C 1
ATOM 608 O O . SER A 1 79 ? 49.395 1.736 -7.800 1.00 60.84 79 SER A O 1
ATOM 610 N N . LEU A 1 80 ? 48.658 -0.285 -8.419 1.00 58.12 80 LEU A N 1
ATOM 611 C CA . LEU A 1 80 ? 47.396 0.206 -8.989 1.00 58.12 80 LEU A CA 1
ATOM 612 C C . LEU A 1 80 ? 46.530 0.958 -7.957 1.00 58.12 80 LEU A C 1
ATOM 614 O O . LEU A 1 80 ? 45.799 1.878 -8.322 1.00 58.12 80 LEU A O 1
ATOM 618 N N . SER A 1 81 ? 46.642 0.588 -6.676 1.00 54.56 81 SER A N 1
ATOM 619 C CA . SER A 1 81 ? 45.941 1.196 -5.535 1.00 54.56 81 SER A CA 1
ATOM 620 C C . SER A 1 81 ? 46.454 2.590 -5.155 1.00 54.56 81 SER A C 1
ATOM 622 O O . SER A 1 81 ? 45.734 3.349 -4.515 1.00 54.56 81 SER A O 1
ATOM 624 N N . GLU A 1 82 ? 47.675 2.942 -5.559 1.00 56.47 82 GLU A N 1
ATOM 625 C CA . GLU A 1 82 ? 48.321 4.231 -5.267 1.00 56.47 82 GLU A CA 1
ATOM 626 C C . GLU A 1 82 ? 48.103 5.256 -6.392 1.00 56.47 82 GLU A C 1
ATOM 628 O O . GLU A 1 82 ? 48.549 6.402 -6.308 1.00 56.47 82 GLU A O 1
ATOM 633 N N . ARG A 1 83 ? 47.394 4.869 -7.463 1.00 54.94 83 ARG A N 1
ATOM 634 C CA . ARG A 1 83 ? 47.115 5.752 -8.596 1.00 54.94 83 ARG A CA 1
ATOM 635 C C . ARG A 1 83 ? 46.071 6.806 -8.196 1.00 54.94 83 ARG A C 1
ATOM 637 O O . ARG A 1 83 ? 44.976 6.433 -7.766 1.00 54.94 83 ARG A O 1
ATOM 644 N N . PRO A 1 84 ? 46.333 8.115 -8.374 1.00 46.88 84 PRO A N 1
ATOM 645 C CA . PRO A 1 84 ? 45.316 9.126 -8.119 1.00 46.88 84 PRO A CA 1
ATOM 646 C C . PRO A 1 84 ? 44.104 8.890 -9.030 1.00 46.88 84 PRO A C 1
ATOM 648 O O . PRO A 1 84 ? 44.241 8.589 -10.220 1.00 46.88 84 PRO A O 1
ATOM 651 N N . LYS A 1 85 ? 42.895 9.023 -8.471 1.00 49.28 85 LYS A N 1
ATOM 652 C CA . LYS A 1 85 ? 41.649 8.950 -9.247 1.00 49.28 85 LYS A CA 1
ATOM 653 C C . LYS A 1 85 ? 41.685 10.040 -10.326 1.00 49.28 85 LYS A C 1
ATOM 655 O O . LYS A 1 85 ? 41.976 11.200 -10.025 1.00 49.28 85 LYS A O 1
ATOM 660 N N . LYS A 1 86 ? 41.414 9.668 -11.586 1.00 51.59 86 LYS A N 1
ATOM 661 C CA . LYS A 1 86 ? 41.392 10.618 -12.711 1.00 51.59 86 LYS A CA 1
ATOM 662 C C . LYS A 1 86 ? 40.429 11.760 -12.379 1.00 51.59 86 LYS A C 1
ATOM 664 O O . LYS A 1 86 ? 39.251 11.507 -12.124 1.00 51.59 86 LYS A O 1
ATOM 669 N N . HIS A 1 87 ? 40.921 12.995 -12.396 1.00 47.50 87 HIS A N 1
ATOM 670 C CA . HIS A 1 87 ? 40.055 14.164 -12.313 1.00 47.50 87 HIS A CA 1
ATOM 671 C C . HIS A 1 87 ? 39.274 14.241 -13.625 1.00 47.50 87 HIS A C 1
ATOM 673 O O . HIS A 1 87 ? 39.862 14.346 -14.700 1.00 47.50 87 HIS A O 1
ATOM 679 N N . ARG A 1 88 ? 37.949 14.098 -13.545 1.00 51.62 88 ARG A N 1
ATOM 680 C CA . ARG A 1 88 ? 37.064 14.325 -14.687 1.00 51.62 88 ARG A CA 1
ATOM 681 C C . ARG A 1 88 ? 36.745 15.809 -14.724 1.00 51.62 88 ARG A C 1
ATOM 683 O O . ARG A 1 88 ? 36.164 16.327 -13.776 1.00 51.62 88 ARG A O 1
ATOM 690 N N . VAL A 1 89 ? 37.122 16.468 -15.810 1.00 51.12 89 VAL A N 1
ATOM 691 C CA . VAL A 1 89 ? 36.687 17.832 -16.101 1.00 51.12 89 VAL A CA 1
ATOM 692 C C . VAL A 1 89 ? 35.553 17.719 -17.108 1.00 51.12 89 VAL A C 1
ATOM 694 O O . VAL A 1 89 ? 35.735 17.148 -18.181 1.00 51.12 89 VAL A O 1
ATOM 697 N N . VAL A 1 90 ? 34.370 18.196 -16.729 1.00 54.34 90 VAL A N 1
ATOM 698 C CA . VAL A 1 90 ? 33.215 18.287 -17.625 1.00 54.34 90 VAL A CA 1
ATOM 699 C C . VAL A 1 90 ? 33.170 19.719 -18.131 1.00 54.34 90 VAL A C 1
ATOM 701 O O . VAL A 1 90 ? 33.025 20.644 -17.336 1.00 54.34 90 VAL A O 1
ATOM 704 N N . VAL A 1 91 ? 33.338 19.894 -19.438 1.00 57.38 91 VAL A N 1
ATOM 705 C CA . VAL A 1 91 ? 33.223 21.196 -20.100 1.00 57.38 91 VAL A CA 1
ATOM 706 C C . VAL A 1 91 ? 31.896 21.217 -20.842 1.00 57.38 91 VAL A C 1
ATOM 708 O O . VAL A 1 91 ? 31.619 20.315 -21.631 1.00 57.38 91 VAL A O 1
ATOM 711 N N . HIS A 1 92 ? 31.073 22.225 -20.564 1.00 55.72 92 HIS A N 1
ATOM 712 C CA . HIS A 1 92 ? 29.842 22.475 -21.302 1.00 55.72 92 HIS A CA 1
ATOM 713 C C . HIS A 1 92 ? 30.129 23.480 -22.419 1.00 55.72 92 HIS A C 1
ATOM 715 O O . HIS A 1 92 ? 30.691 24.541 -22.156 1.00 55.72 92 HIS A O 1
ATOM 721 N N . VAL A 1 93 ? 29.772 23.128 -23.653 1.00 61.19 93 VAL A N 1
ATOM 722 C CA . VAL A 1 93 ? 29.856 24.005 -24.825 1.00 61.19 93 VAL A CA 1
ATOM 723 C C . VAL A 1 93 ? 28.425 24.181 -25.325 1.00 61.19 93 VAL A C 1
ATOM 725 O O . VAL A 1 93 ? 27.780 23.194 -25.664 1.00 61.19 93 VAL A O 1
ATOM 728 N N . GLU A 1 94 ? 27.913 25.413 -25.293 1.00 54.09 94 GLU A N 1
ATOM 729 C CA . GLU A 1 94 ? 26.518 25.742 -25.648 1.00 54.09 94 GLU A CA 1
ATOM 730 C C . GLU A 1 94 ? 26.278 25.819 -27.168 1.00 54.09 94 GLU A C 1
ATOM 732 O O . GLU A 1 94 ? 25.140 25.974 -27.604 1.00 54.09 94 GLU A O 1
ATOM 737 N N . ASP A 1 95 ? 27.334 25.700 -27.977 1.00 64.44 95 ASP A N 1
ATOM 738 C CA . ASP A 1 95 ? 27.276 25.835 -29.432 1.00 64.44 95 ASP A CA 1
ATOM 739 C C . ASP A 1 95 ? 27.028 24.473 -30.122 1.00 64.44 95 ASP A C 1
ATOM 741 O O . ASP A 1 95 ? 27.875 23.578 -30.013 1.00 64.44 95 ASP A O 1
ATOM 745 N N . PRO A 1 96 ? 25.887 24.282 -30.817 1.00 58.25 96 PRO A N 1
ATOM 746 C CA . PRO A 1 96 ? 25.521 23.013 -31.443 1.00 58.25 96 PRO A CA 1
ATOM 747 C C . PRO A 1 96 ? 26.296 22.691 -32.732 1.00 58.25 96 PRO A C 1
ATOM 749 O O . PRO A 1 96 ? 26.211 21.556 -33.201 1.00 58.25 96 PRO A O 1
ATOM 752 N N . GLU A 1 97 ? 27.026 23.647 -33.318 1.00 61.75 97 GLU A N 1
ATOM 753 C CA . GLU A 1 97 ? 27.756 23.433 -34.580 1.00 61.75 97 GLU A CA 1
ATOM 754 C C . GLU A 1 97 ? 29.225 23.036 -34.378 1.00 61.75 97 GLU A C 1
ATOM 756 O O . GLU A 1 97 ? 29.858 22.520 -35.300 1.00 61.75 97 GLU A O 1
ATOM 761 N N . ILE A 1 98 ? 29.770 23.225 -33.172 1.00 67.44 98 ILE A N 1
ATOM 762 C CA . ILE A 1 98 ? 31.175 22.931 -32.883 1.00 67.44 98 ILE A CA 1
ATOM 763 C C . ILE A 1 98 ? 31.401 21.421 -32.800 1.00 67.44 98 ILE A C 1
ATOM 765 O O . ILE A 1 98 ? 30.857 20.717 -31.945 1.00 67.44 98 ILE A O 1
ATOM 769 N N . THR A 1 99 ? 32.291 20.917 -33.653 1.00 63.81 99 THR A N 1
ATOM 770 C CA . THR A 1 99 ? 32.725 19.519 -33.589 1.00 63.81 99 THR A CA 1
ATOM 771 C C . THR A 1 99 ? 33.692 19.278 -32.426 1.00 63.81 99 THR A C 1
ATOM 773 O O . THR A 1 99 ? 34.415 20.165 -31.968 1.00 63.81 99 THR A O 1
ATOM 776 N N . SER A 1 100 ? 33.768 18.033 -31.946 1.00 57.78 100 SER A N 1
ATOM 777 C CA . SER A 1 100 ? 34.626 17.655 -30.811 1.00 57.78 100 SER A CA 1
ATOM 778 C C . SER A 1 100 ? 36.111 18.001 -31.008 1.00 57.78 100 SER A C 1
ATOM 780 O O . SER A 1 100 ? 36.819 18.251 -30.035 1.00 57.78 100 SER A O 1
ATOM 782 N N . GLN A 1 101 ? 36.592 18.019 -32.256 1.00 63.06 101 GLN A N 1
ATOM 783 C CA . GLN A 1 101 ? 37.969 18.394 -32.595 1.00 63.06 101 GLN A CA 1
ATOM 784 C C . GLN A 1 101 ? 38.201 19.908 -32.495 1.00 63.06 101 GLN A C 1
ATOM 786 O O . GLN A 1 101 ? 39.245 20.341 -32.007 1.00 63.06 101 GLN A O 1
ATOM 791 N N . GLU A 1 102 ? 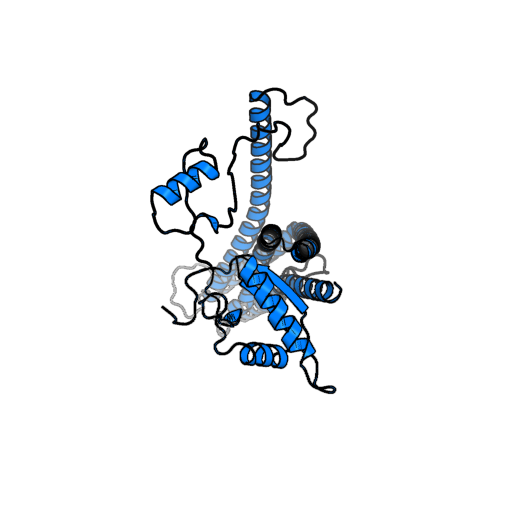37.219 20.715 -32.894 1.00 69.19 102 GLU A N 1
ATOM 792 C CA . GLU A 1 102 ? 37.276 22.173 -32.780 1.00 69.19 102 GLU A CA 1
ATOM 793 C C . GLU A 1 102 ? 37.221 22.607 -31.313 1.00 69.19 102 GLU A C 1
ATOM 795 O O . GLU A 1 102 ? 38.045 23.415 -30.885 1.00 69.19 102 GLU A O 1
ATOM 800 N N . ALA A 1 103 ? 36.342 21.996 -30.509 1.00 66.56 103 ALA A N 1
ATOM 801 C CA . ALA A 1 103 ? 36.273 22.233 -29.065 1.00 66.56 103 ALA A CA 1
ATOM 802 C C . ALA A 1 103 ? 37.595 21.900 -28.347 1.00 66.56 103 ALA A C 1
ATOM 804 O O . ALA A 1 103 ? 38.041 22.655 -27.481 1.00 66.56 103 ALA A O 1
ATOM 805 N N . LEU A 1 104 ? 38.258 20.799 -28.726 1.00 63.34 104 LEU A N 1
ATOM 806 C CA . LEU A 1 104 ? 39.582 20.444 -28.203 1.00 63.34 104 LEU A CA 1
ATOM 807 C C . LEU A 1 104 ? 40.644 21.477 -28.589 1.00 63.34 104 LEU A C 1
ATOM 809 O O . LEU A 1 104 ? 41.408 21.899 -27.726 1.00 63.34 104 LEU A O 1
ATOM 813 N N . CYS A 1 105 ? 40.657 21.925 -29.848 1.00 68.62 105 CYS A N 1
ATOM 814 C CA . CYS A 1 105 ? 41.570 22.970 -30.318 1.00 68.62 105 CYS A CA 1
ATOM 815 C C . CYS A 1 105 ? 41.365 24.286 -29.549 1.00 68.62 105 CYS A C 1
ATOM 817 O O . CYS A 1 105 ? 42.334 24.950 -29.173 1.00 68.62 105 CYS A O 1
ATOM 819 N N . PHE A 1 106 ? 40.114 24.649 -29.251 1.00 71.12 106 PHE A N 1
ATOM 820 C CA . PHE A 1 106 ? 39.799 25.800 -28.405 1.00 71.12 106 PHE A CA 1
ATOM 821 C C . PHE A 1 106 ? 40.315 25.631 -26.974 1.00 71.12 106 PHE A C 1
ATOM 823 O O . PHE A 1 106 ? 40.983 26.531 -26.460 1.00 71.12 106 PHE A O 1
ATOM 830 N N . LEU A 1 107 ? 40.057 24.482 -26.346 1.00 67.94 107 LEU A N 1
ATOM 831 C CA . LEU A 1 107 ? 40.490 24.200 -24.975 1.00 67.94 107 LEU A CA 1
ATOM 832 C C . LEU A 1 107 ? 42.015 24.161 -24.838 1.00 67.94 107 LEU A C 1
ATOM 834 O O . LEU A 1 107 ? 42.554 24.689 -23.864 1.00 67.94 107 LEU A O 1
ATOM 838 N N . GLU A 1 108 ? 42.702 23.589 -25.826 1.00 66.31 108 GLU A N 1
ATOM 839 C CA . GLU A 1 108 ? 44.162 23.529 -25.900 1.00 66.31 108 GLU A CA 1
ATOM 840 C C . GLU A 1 108 ? 44.776 24.921 -26.105 1.00 66.31 108 GLU A C 1
ATOM 842 O O . GLU A 1 108 ? 45.753 25.278 -25.443 1.00 66.31 108 GLU A O 1
ATOM 847 N N . LYS A 1 109 ? 44.168 25.759 -26.958 1.00 70.12 109 LYS A N 1
ATOM 848 C CA . LYS A 1 109 ? 44.601 27.152 -27.147 1.00 70.12 109 LYS A CA 1
ATOM 849 C C . LYS A 1 109 ? 44.368 28.020 -25.912 1.00 70.12 109 LYS A C 1
ATOM 851 O O . LYS A 1 109 ? 45.206 28.875 -25.623 1.00 70.12 109 LYS A O 1
ATOM 856 N N . GLN A 1 110 ? 43.252 27.831 -25.206 1.00 69.12 110 GLN A N 1
ATOM 857 C CA . GLN A 1 110 ? 42.918 28.603 -24.006 1.00 69.12 110 GLN A CA 1
ATOM 858 C C . GLN A 1 110 ? 43.758 28.201 -22.792 1.00 69.12 110 GLN A C 1
ATOM 860 O O . GLN A 1 110 ? 44.110 29.061 -21.989 1.00 69.12 110 GLN A O 1
ATOM 865 N N . ASN A 1 111 ? 44.119 26.922 -22.669 1.00 63.62 111 ASN A N 1
ATOM 866 C CA . ASN A 1 111 ? 44.862 26.407 -21.525 1.00 63.62 111 ASN A CA 1
ATOM 867 C C . ASN A 1 111 ? 46.170 25.754 -21.976 1.00 63.62 111 ASN A C 1
ATOM 869 O O . ASN A 1 111 ? 46.296 24.528 -22.024 1.00 63.62 111 ASN A O 1
ATOM 873 N N . LYS A 1 112 ? 47.173 26.587 -22.277 1.00 53.12 112 LYS A N 1
ATOM 874 C CA . LYS A 1 112 ? 48.528 26.115 -22.592 1.00 53.12 112 LYS A CA 1
ATOM 875 C C . LYS A 1 112 ? 49.097 25.337 -21.402 1.00 53.12 112 LYS A C 1
ATOM 877 O O . LYS A 1 112 ? 49.451 25.933 -20.389 1.00 53.12 112 LYS A O 1
ATOM 882 N N . GLY A 1 113 ? 49.177 24.015 -21.536 1.00 52.69 113 GLY A N 1
ATOM 883 C CA . GLY A 1 113 ? 49.711 23.108 -20.514 1.00 52.69 113 GLY A CA 1
ATOM 884 C C . GLY A 1 113 ? 48.779 21.960 -20.118 1.00 52.69 113 GLY A C 1
ATOM 885 O O . GLY A 1 113 ? 49.229 21.036 -19.444 1.00 52.69 113 GLY A O 1
ATOM 886 N N . LEU A 1 114 ? 47.509 21.961 -20.548 1.00 55.22 114 LEU A N 1
ATOM 887 C CA . LEU A 1 114 ? 46.677 20.763 -20.433 1.00 55.22 114 LEU A CA 1
ATOM 888 C C . LEU A 1 114 ? 47.042 19.764 -21.541 1.00 55.22 114 LEU A C 1
ATOM 890 O O . LEU A 1 114 ? 46.976 20.088 -22.720 1.00 55.22 114 LEU A O 1
ATOM 894 N N . MET A 1 115 ? 47.383 18.531 -21.154 1.00 51.19 115 MET A N 1
ATOM 895 C CA . MET A 1 115 ? 47.595 17.386 -22.054 1.00 51.19 115 MET A CA 1
ATOM 896 C C . MET A 1 115 ? 46.248 16.908 -22.634 1.00 51.19 115 MET A C 1
ATOM 898 O O . MET A 1 115 ? 45.742 15.839 -22.282 1.00 51.19 115 MET A O 1
ATOM 902 N N . THR A 1 116 ? 45.627 17.732 -23.481 1.00 52.69 116 THR A N 1
ATOM 903 C CA . THR A 1 116 ? 44.308 17.503 -24.101 1.00 52.69 116 THR A CA 1
ATOM 904 C C . THR A 1 116 ? 44.274 16.261 -24.993 1.00 52.69 116 THR A C 1
ATOM 906 O O . THR A 1 116 ? 43.223 15.635 -25.115 1.00 52.69 116 THR A O 1
ATOM 909 N N . SER A 1 117 ? 45.421 15.842 -25.536 1.00 50.28 117 SER A N 1
ATOM 910 C CA . SER A 1 117 ? 45.583 14.627 -26.349 1.00 50.28 117 SER A CA 1
ATOM 911 C C . SER A 1 117 ? 45.280 13.317 -25.606 1.00 50.28 117 SER A C 1
ATOM 913 O O . SER A 1 117 ? 44.949 12.322 -26.244 1.00 50.28 117 SER A O 1
ATOM 915 N N . ASN A 1 118 ? 45.338 13.313 -24.268 1.00 47.84 118 ASN A N 1
ATOM 916 C CA . ASN A 1 118 ? 45.104 12.130 -23.426 1.00 47.84 118 ASN A CA 1
ATOM 917 C C . ASN A 1 118 ? 43.694 12.088 -22.800 1.00 47.84 118 ASN A C 1
ATOM 919 O O . ASN A 1 118 ? 43.401 11.237 -21.949 1.00 47.84 118 ASN A O 1
ATOM 923 N N . LEU A 1 119 ? 42.809 13.017 -23.173 1.00 52.72 119 LEU A N 1
ATOM 924 C CA . LEU A 1 119 ? 41.428 13.037 -22.699 1.00 52.72 119 LEU A CA 1
ATOM 925 C C . LEU A 1 119 ? 40.614 11.960 -23.432 1.00 52.72 119 LEU A C 1
ATOM 927 O O . LEU A 1 119 ? 40.405 12.023 -24.639 1.00 52.72 119 LEU A O 1
ATOM 931 N N . LEU A 1 120 ? 40.115 10.969 -22.685 1.00 43.38 120 LEU A N 1
ATOM 932 C CA . LEU A 1 120 ? 39.106 10.033 -23.187 1.00 43.38 120 LEU A CA 1
ATOM 933 C C . LEU A 1 120 ? 37.797 10.798 -23.390 1.00 43.38 120 LEU A C 1
ATOM 935 O O . LEU A 1 120 ? 37.124 11.160 -22.422 1.00 43.38 120 LEU A O 1
ATOM 939 N N . LEU A 1 121 ? 37.462 11.055 -24.650 1.00 44.12 121 LEU A N 1
ATOM 940 C CA . LEU A 1 121 ? 36.304 11.845 -25.034 1.00 44.12 121 LEU A CA 1
ATOM 941 C C . LEU A 1 121 ? 35.046 10.969 -24.975 1.00 44.12 121 LEU A C 1
ATOM 943 O O . LEU A 1 121 ? 34.795 10.150 -25.854 1.00 44.12 121 LEU A O 1
ATOM 947 N N . ALA A 1 122 ? 34.256 11.120 -23.912 1.00 40.47 122 ALA A N 1
ATOM 948 C CA . ALA A 1 122 ? 32.893 10.604 -23.881 1.00 40.47 122 ALA A CA 1
ATOM 949 C C . ALA A 1 122 ? 31.992 11.644 -24.553 1.00 40.47 122 ALA A C 1
ATOM 951 O O . ALA A 1 122 ? 31.532 12.588 -23.915 1.00 40.47 122 ALA A O 1
ATOM 952 N N . HIS A 1 123 ? 31.806 11.502 -25.863 1.00 41.69 123 HIS A N 1
ATOM 953 C CA . HIS A 1 123 ? 30.902 12.352 -26.623 1.00 41.69 123 HIS A CA 1
ATOM 954 C C . HIS A 1 123 ? 29.457 11.962 -26.292 1.00 41.69 123 HIS A C 1
ATOM 956 O O . HIS A 1 123 ? 28.930 10.992 -26.829 1.00 41.69 123 HIS A O 1
ATOM 962 N N . VAL A 1 124 ? 28.824 12.689 -25.372 1.00 38.91 124 VAL A N 1
ATOM 963 C CA . VAL A 1 124 ? 27.368 12.652 -25.214 1.00 38.91 124 VAL A CA 1
ATOM 964 C C . VAL A 1 124 ? 26.836 13.868 -25.946 1.00 38.91 124 VAL A C 1
ATOM 966 O O . VAL A 1 124 ? 26.729 14.949 -25.372 1.00 38.91 124 VAL A O 1
ATOM 969 N N . ILE A 1 125 ? 26.540 13.702 -27.234 1.00 39.31 125 ILE A N 1
ATOM 970 C CA . ILE A 1 125 ? 25.720 14.695 -27.917 1.00 39.31 125 ILE A CA 1
ATOM 971 C C . ILE A 1 125 ? 24.316 14.523 -27.370 1.00 39.31 125 ILE A C 1
ATOM 973 O O . ILE A 1 125 ? 23.675 13.504 -27.622 1.00 39.31 125 ILE A O 1
ATOM 977 N N . PHE A 1 126 ? 23.800 15.534 -26.681 1.00 37.69 126 PHE A N 1
ATOM 978 C CA . PHE A 1 126 ? 22.362 15.762 -26.711 1.00 37.69 126 PHE A CA 1
ATOM 979 C C . PHE A 1 126 ? 22.020 16.353 -28.081 1.00 37.69 126 PHE A C 1
ATOM 981 O O . PHE A 1 126 ? 21.630 17.508 -28.204 1.00 37.69 126 PHE A O 1
ATOM 988 N N . ASN A 1 127 ? 22.188 15.548 -29.133 1.00 34.38 127 ASN A N 1
ATOM 989 C CA . ASN A 1 127 ? 21.627 15.861 -30.433 1.00 34.38 127 ASN A CA 1
ATOM 990 C C . ASN A 1 127 ? 20.126 15.632 -30.292 1.00 34.38 127 ASN A C 1
ATOM 992 O O . ASN A 1 127 ? 19.618 14.561 -30.602 1.00 34.38 127 ASN A O 1
ATOM 996 N N . ARG A 1 128 ? 19.384 16.649 -29.848 1.00 36.00 128 ARG A N 1
ATOM 997 C CA . ARG A 1 128 ? 17.960 16.745 -30.189 1.00 36.00 128 ARG A CA 1
ATOM 998 C C . ARG A 1 128 ? 17.834 17.168 -31.655 1.00 36.00 128 ARG A C 1
ATOM 1000 O O . ARG A 1 128 ? 17.276 18.208 -31.956 1.00 36.00 128 ARG A O 1
ATOM 1007 N N . ASN A 1 129 ? 18.407 16.356 -32.536 1.00 34.78 129 ASN A N 1
ATOM 1008 C CA . ASN A 1 129 ? 18.197 16.357 -33.979 1.00 34.78 129 ASN A CA 1
ATOM 1009 C C . ASN A 1 129 ? 17.956 14.911 -34.442 1.00 34.78 129 ASN A C 1
ATOM 1011 O O . ASN A 1 129 ? 18.305 14.530 -35.555 1.00 34.78 129 ASN A O 1
ATOM 1015 N N . GLU A 1 130 ? 17.331 14.089 -33.593 1.00 42.75 130 GLU A N 1
ATOM 1016 C CA . GLU A 1 130 ? 16.453 13.068 -34.145 1.00 42.75 130 GLU A CA 1
ATOM 1017 C C . GLU A 1 130 ? 15.354 13.848 -34.866 1.00 42.75 130 GLU A C 1
ATOM 1019 O O . GLU A 1 130 ? 14.591 14.581 -34.233 1.00 42.75 130 GLU A O 1
ATOM 1024 N N . THR A 1 131 ? 15.313 13.775 -36.200 1.00 39.97 131 THR A N 1
ATOM 1025 C CA . THR A 1 131 ? 14.060 13.983 -36.934 1.00 39.97 131 THR A CA 1
ATOM 1026 C C . THR A 1 131 ? 12.994 13.273 -36.126 1.00 39.97 131 THR A C 1
ATOM 1028 O O . THR A 1 131 ? 13.109 12.057 -35.993 1.00 39.97 131 THR A O 1
ATOM 1031 N N . TYR A 1 132 ? 12.068 14.025 -35.512 1.00 45.56 132 TYR A N 1
ATOM 1032 C CA . TYR A 1 132 ? 11.038 13.458 -34.646 1.00 45.56 132 TYR A CA 1
ATOM 1033 C C . TYR A 1 132 ? 10.479 12.233 -35.351 1.00 45.56 132 TYR A C 1
ATOM 1035 O O . TYR A 1 132 ? 9.882 12.364 -36.422 1.00 45.56 132 TYR A O 1
ATOM 1043 N N . ASP A 1 133 ? 10.751 11.052 -34.801 1.00 49.53 133 ASP A N 1
ATOM 1044 C CA . ASP A 1 133 ? 10.183 9.836 -35.334 1.00 49.53 133 ASP A CA 1
ATOM 1045 C C . ASP A 1 133 ? 8.700 9.900 -34.981 1.00 49.53 133 ASP A C 1
ATOM 1047 O O . ASP A 1 133 ? 8.287 9.568 -33.872 1.00 49.53 133 ASP A O 1
ATOM 1051 N N . LEU A 1 134 ? 7.901 10.427 -35.913 1.00 56.34 134 LEU A N 1
ATOM 1052 C CA . LEU A 1 134 ? 6.454 10.611 -35.775 1.00 56.34 134 LEU A CA 1
ATOM 1053 C C . LEU A 1 134 ? 5.724 9.268 -35.566 1.00 56.34 134 LEU A C 1
ATOM 1055 O O . LEU A 1 134 ? 4.505 9.261 -35.393 1.00 56.34 134 LEU A O 1
ATOM 1059 N N . SER A 1 135 ? 6.454 8.143 -35.584 1.00 58.34 135 SER A N 1
ATOM 1060 C CA . SER A 1 135 ? 5.976 6.811 -35.225 1.00 58.34 135 SER A CA 1
ATOM 1061 C C . SER A 1 135 ? 6.057 6.490 -33.725 1.00 58.34 135 SER A C 1
ATOM 1063 O O . SER A 1 135 ? 5.353 5.585 -33.277 1.00 58.34 135 SER A O 1
ATOM 1065 N N . GLN A 1 136 ? 6.861 7.210 -32.931 1.00 61.34 136 GLN A N 1
ATOM 1066 C CA . GLN A 1 136 ? 6.977 6.954 -31.493 1.00 61.34 136 GLN A CA 1
ATOM 1067 C C . GLN A 1 136 ? 5.934 7.745 -30.699 1.00 61.34 136 GLN A C 1
ATOM 1069 O O . GLN A 1 136 ? 6.108 8.920 -30.382 1.00 61.34 136 GLN A O 1
ATOM 1074 N N . THR A 1 137 ? 4.839 7.073 -30.357 1.00 65.88 137 THR A N 1
ATOM 1075 C CA . THR A 1 137 ? 3.792 7.568 -29.454 1.00 65.88 137 THR A CA 1
ATOM 1076 C C . THR A 1 137 ? 4.034 7.139 -28.003 1.00 65.88 137 THR A C 1
ATOM 1078 O O . THR A 1 137 ? 4.857 6.265 -27.729 1.00 65.88 137 THR A O 1
ATOM 1081 N N . ALA A 1 138 ? 3.328 7.745 -27.037 1.00 68.19 138 ALA A N 1
ATOM 1082 C CA . ALA A 1 138 ? 3.521 7.444 -25.611 1.00 68.19 138 ALA A CA 1
ATOM 1083 C C . ALA A 1 138 ? 3.116 6.001 -25.256 1.00 68.19 138 ALA A C 1
ATOM 1085 O O . ALA A 1 138 ? 3.633 5.415 -24.303 1.00 68.19 138 ALA A O 1
ATOM 1086 N N . TYR A 1 139 ? 2.214 5.423 -26.051 1.00 67.31 139 TYR A N 1
ATOM 1087 C CA . TYR A 1 139 ? 1.837 4.016 -26.015 1.00 67.31 139 TYR A CA 1
ATOM 1088 C C . TYR A 1 139 ? 2.157 3.338 -27.348 1.00 67.31 139 TYR A C 1
ATOM 1090 O O . TYR A 1 139 ? 1.970 3.965 -28.392 1.00 67.31 139 TYR A O 1
ATOM 1098 N N . PRO A 1 140 ? 2.546 2.047 -27.353 1.00 69.81 140 PRO A N 1
ATOM 1099 C CA . PRO A 1 140 ? 2.644 1.249 -28.573 1.00 69.81 140 PRO A CA 1
ATOM 1100 C C . PRO A 1 140 ? 1.234 0.885 -29.076 1.00 69.81 140 PRO A C 1
ATOM 1102 O O . PRO A 1 140 ? 0.820 -0.274 -29.050 1.00 69.81 140 PRO A O 1
ATOM 1105 N N . ALA A 1 141 ? 0.454 1.896 -29.460 1.00 71.12 141 ALA A N 1
ATOM 1106 C CA . ALA A 1 141 ? -0.902 1.764 -29.967 1.00 71.12 141 ALA A CA 1
ATOM 1107 C C . ALA A 1 141 ? -0.893 1.789 -31.499 1.00 71.12 141 ALA A C 1
ATOM 1109 O O . ALA A 1 141 ? -0.240 2.622 -32.123 1.00 71.12 141 ALA A O 1
ATOM 1110 N N . ILE A 1 142 ? -1.637 0.870 -32.115 1.00 78.19 142 ILE A N 1
ATOM 1111 C CA . ILE A 1 142 ? -1.792 0.830 -33.569 1.00 78.19 142 ILE A CA 1
ATOM 1112 C C . ILE A 1 142 ? -2.990 1.702 -33.932 1.00 78.19 142 ILE A C 1
ATOM 1114 O O . ILE A 1 142 ? -4.136 1.347 -33.650 1.00 78.19 142 ILE A O 1
ATOM 1118 N N . TYR A 1 143 ? -2.726 2.845 -34.560 1.00 78.38 143 TYR A N 1
ATOM 1119 C CA . TYR A 1 143 ? -3.772 3.740 -35.038 1.00 78.38 143 TYR A CA 1
ATOM 1120 C C . TYR A 1 143 ? -4.295 3.302 -36.413 1.00 78.38 143 TYR A C 1
ATOM 1122 O O . TYR A 1 143 ? -3.508 2.919 -37.278 1.00 78.38 143 TYR A O 1
ATOM 1130 N N . PRO A 1 144 ? -5.616 3.391 -36.666 1.00 81.69 144 PRO A N 1
ATOM 1131 C CA . PRO A 1 144 ? -6.203 3.033 -37.959 1.00 81.69 144 PRO A CA 1
ATOM 1132 C C . PRO A 1 144 ? -5.929 4.070 -39.067 1.00 81.69 144 PRO A C 1
ATOM 1134 O O . PRO A 1 144 ? -6.430 3.924 -40.179 1.00 81.69 144 PRO A O 1
ATOM 1137 N N . PHE A 1 145 ? -5.164 5.128 -38.780 1.00 80.94 145 PHE A N 1
ATOM 1138 C CA . PHE A 1 145 ? -4.804 6.198 -39.709 1.00 80.94 145 PHE A CA 1
ATOM 1139 C C . PHE A 1 145 ? -3.296 6.478 -39.659 1.00 80.94 145 PHE A C 1
ATOM 1141 O O . PHE A 1 145 ? -2.663 6.319 -38.618 1.00 80.94 145 PHE A O 1
ATOM 1148 N N . ALA A 1 146 ? -2.724 6.922 -40.782 1.00 77.56 146 ALA A N 1
ATOM 1149 C CA . ALA A 1 146 ? -1.310 7.281 -40.862 1.00 77.56 146 ALA A CA 1
ATOM 1150 C C . ALA A 1 146 ? -1.034 8.637 -40.188 1.00 77.56 146 ALA A C 1
ATOM 1152 O O . ALA A 1 146 ? -1.739 9.623 -40.435 1.00 77.56 146 ALA A O 1
ATOM 1153 N N . ILE A 1 147 ? 0.012 8.686 -39.360 1.00 75.44 147 ILE A N 1
ATOM 1154 C CA . ILE A 1 147 ? 0.532 9.915 -38.751 1.00 75.44 147 ILE A CA 1
ATOM 1155 C C . ILE A 1 147 ? 1.539 10.531 -39.730 1.00 75.44 147 ILE A C 1
ATOM 1157 O O . ILE A 1 147 ? 2.740 10.308 -39.655 1.00 75.44 147 ILE A O 1
ATOM 1161 N N . ASP A 1 148 ? 1.016 11.258 -40.711 1.00 76.00 148 ASP A N 1
ATOM 1162 C CA . ASP A 1 148 ? 1.766 11.855 -41.826 1.00 76.00 148 ASP A CA 1
ATOM 1163 C C . ASP A 1 148 ? 2.093 13.348 -41.620 1.00 76.00 148 ASP A C 1
ATOM 1165 O O . ASP A 1 148 ? 2.921 13.910 -42.333 1.00 76.00 148 ASP A O 1
ATOM 1169 N N . SER A 1 149 ? 1.441 14.004 -40.656 1.00 82.00 149 SER A N 1
ATOM 1170 C CA . SER A 1 149 ? 1.526 15.446 -40.418 1.00 82.00 149 SER A CA 1
ATOM 1171 C C . SER A 1 149 ? 1.745 15.766 -38.944 1.00 82.00 149 SER A C 1
ATOM 1173 O O . SER A 1 149 ? 1.159 15.138 -38.057 1.00 82.00 149 SER A O 1
ATOM 1175 N N . MET A 1 150 ? 2.525 16.818 -38.680 1.00 79.75 150 MET A N 1
ATOM 1176 C CA . MET A 1 150 ? 2.862 17.249 -37.324 1.00 79.75 150 MET A CA 1
ATOM 1177 C C . MET A 1 150 ? 1.630 17.668 -36.506 1.00 79.75 150 MET A C 1
ATOM 1179 O O . MET A 1 150 ? 1.582 17.451 -35.298 1.00 79.75 150 MET A O 1
ATOM 1183 N N . SER A 1 151 ? 0.586 18.202 -37.148 1.00 81.00 151 SER A N 1
ATOM 1184 C CA . SER A 1 151 ? -0.667 18.537 -36.458 1.00 81.00 151 SER A CA 1
ATOM 1185 C C . SER A 1 151 ? -1.431 17.295 -35.994 1.00 81.00 151 SER A C 1
ATOM 1187 O O . SER A 1 151 ? -1.961 17.289 -34.883 1.00 81.00 151 SER A O 1
ATOM 1189 N N . LYS A 1 152 ? -1.448 16.224 -36.804 1.00 81.56 152 LYS A N 1
ATOM 1190 C CA . LYS A 1 152 ? -2.052 14.936 -36.427 1.00 81.56 152 LYS A CA 1
ATOM 1191 C C . LYS A 1 152 ? -1.267 14.285 -35.293 1.00 81.56 152 LYS A C 1
ATOM 1193 O O . LYS A 1 152 ? -1.884 13.797 -34.354 1.00 81.56 152 LYS A O 1
ATOM 1198 N N . TYR A 1 153 ? 0.064 14.342 -35.345 1.00 82.25 153 TYR A N 1
ATOM 1199 C CA . TYR A 1 153 ? 0.927 13.842 -34.275 1.00 82.25 153 TYR A CA 1
ATOM 1200 C C . TYR A 1 153 ? 0.676 14.572 -32.949 1.00 82.25 153 TYR A C 1
ATOM 1202 O O . TYR A 1 153 ? 0.388 13.930 -31.943 1.00 82.25 153 TYR A O 1
ATOM 1210 N N . ILE A 1 154 ? 0.675 15.912 -32.950 1.00 84.56 154 ILE A N 1
ATOM 1211 C CA . ILE A 1 154 ? 0.405 16.704 -31.739 1.00 84.56 154 ILE A CA 1
ATOM 1212 C C . ILE A 1 154 ? -1.000 16.420 -31.196 1.00 84.56 154 ILE A C 1
ATOM 1214 O O . ILE A 1 154 ? -1.160 16.254 -29.987 1.00 84.56 154 ILE A O 1
ATOM 1218 N N . ALA A 1 155 ? -2.014 16.330 -32.061 1.00 86.25 155 ALA A N 1
ATOM 1219 C CA . ALA A 1 155 ? -3.371 15.991 -31.640 1.00 86.25 155 ALA A CA 1
ATOM 1220 C C . ALA A 1 155 ? -3.448 14.582 -31.025 1.00 86.25 155 ALA A C 1
ATOM 1222 O O . ALA A 1 155 ? -4.064 14.414 -29.975 1.00 86.25 155 ALA A O 1
ATOM 1223 N N . CYS A 1 156 ? -2.782 13.597 -31.634 1.00 86.25 156 CYS A N 1
ATOM 1224 C CA . CYS A 1 156 ? -2.723 12.218 -31.149 1.00 86.25 156 CYS A CA 1
ATOM 1225 C C . CYS A 1 156 ? -2.054 12.138 -29.772 1.00 86.25 156 CYS A C 1
ATOM 1227 O O . CYS A 1 156 ? -2.671 11.666 -28.822 1.00 86.25 156 CYS A O 1
ATOM 1229 N N . ILE A 1 157 ? -0.859 12.717 -29.626 1.00 84.50 157 ILE A N 1
ATOM 1230 C CA . ILE A 1 157 ? -0.137 12.790 -28.347 1.00 84.50 157 ILE A CA 1
ATOM 1231 C C . ILE A 1 157 ? -0.949 13.537 -27.282 1.00 84.50 157 ILE A C 1
ATOM 1233 O O . ILE A 1 157 ? -0.973 13.129 -26.123 1.00 84.50 157 ILE A O 1
ATOM 1237 N N . SER A 1 158 ? -1.651 14.611 -27.652 1.00 87.44 158 SER A N 1
ATOM 1238 C CA . SER A 1 158 ? -2.498 15.356 -26.711 1.00 87.44 158 SER A CA 1
ATOM 1239 C C . SER A 1 158 ? -3.669 14.511 -26.208 1.00 87.44 158 SER A C 1
ATOM 1241 O O . SER A 1 158 ? -3.992 14.553 -25.021 1.00 87.44 158 SER A O 1
ATOM 1243 N N . ILE A 1 159 ? -4.289 13.721 -27.089 1.00 88.38 159 ILE A N 1
ATOM 1244 C CA . ILE A 1 159 ? -5.362 12.792 -26.720 1.00 88.38 159 ILE A CA 1
ATOM 1245 C C . ILE A 1 159 ? -4.813 11.660 -25.847 1.00 88.38 159 ILE A C 1
ATOM 1247 O O . ILE A 1 159 ? -5.404 11.367 -24.811 1.00 88.38 159 ILE A O 1
ATOM 1251 N N . GLU A 1 160 ? -3.677 11.061 -26.209 1.00 88.38 160 GLU A N 1
ATOM 1252 C CA . GLU A 1 160 ? -3.010 10.033 -25.399 1.00 88.38 160 GLU A CA 1
ATOM 1253 C C . GLU A 1 160 ? -2.700 10.538 -23.989 1.00 88.38 160 GLU A C 1
ATOM 1255 O O . GLU A 1 160 ? -3.020 9.872 -23.004 1.00 88.38 160 GLU A O 1
ATOM 1260 N N . LEU A 1 161 ? -2.131 11.741 -23.883 1.00 89.62 161 LEU A N 1
ATOM 1261 C CA . LEU A 1 161 ? -1.809 12.361 -22.604 1.00 89.62 161 LEU A CA 1
ATOM 1262 C C . LEU A 1 161 ? -3.073 12.642 -21.784 1.00 89.62 161 LEU A C 1
ATOM 1264 O O . LEU A 1 161 ? -3.090 12.394 -20.579 1.00 89.62 161 LEU A O 1
ATOM 1268 N N . LEU A 1 162 ? -4.145 13.116 -22.423 1.00 91.69 162 LEU A N 1
ATOM 1269 C CA . LEU A 1 162 ? -5.422 13.349 -21.751 1.00 91.69 162 LEU A CA 1
ATOM 1270 C C . LEU A 1 162 ? -6.021 12.040 -21.221 1.00 91.69 162 LEU A C 1
ATOM 1272 O O . LEU A 1 162 ? -6.473 11.993 -20.076 1.00 91.69 162 LEU A O 1
ATOM 1276 N N . ILE A 1 163 ? -5.985 10.971 -22.023 1.00 90.69 163 ILE A N 1
ATOM 1277 C CA . ILE A 1 163 ? -6.434 9.639 -21.607 1.00 90.69 163 ILE A CA 1
ATOM 1278 C C . ILE A 1 163 ? -5.593 9.166 -20.421 1.00 90.69 163 ILE A C 1
ATOM 1280 O O . ILE A 1 163 ? -6.164 8.772 -19.405 1.00 90.69 163 ILE A O 1
ATOM 1284 N N . PHE A 1 164 ? -4.267 9.276 -20.493 1.00 89.69 164 PHE A N 1
ATOM 1285 C CA . PHE A 1 164 ? -3.367 8.874 -19.414 1.00 89.69 164 PHE A CA 1
ATOM 1286 C C . PHE A 1 164 ? -3.657 9.609 -18.102 1.00 89.69 164 PHE A C 1
ATOM 1288 O O . PHE A 1 164 ? -3.843 8.973 -17.063 1.00 89.69 164 PHE A O 1
ATOM 1295 N N . ILE A 1 165 ? -3.765 10.940 -18.156 1.00 92.62 165 ILE A N 1
ATOM 1296 C CA . ILE A 1 165 ? -4.095 11.763 -16.988 1.00 92.62 165 ILE A CA 1
ATOM 1297 C C . ILE A 1 165 ? -5.465 11.370 -16.437 1.00 92.62 165 ILE A C 1
ATOM 1299 O O . ILE A 1 165 ? -5.619 11.241 -15.224 1.00 92.62 165 ILE A O 1
ATOM 1303 N N . SER A 1 166 ? -6.452 11.139 -17.307 1.00 93.75 166 SER A N 1
ATOM 1304 C CA . SER A 1 166 ? -7.792 10.751 -16.871 1.00 93.75 166 SER A CA 1
ATOM 1305 C C . SER A 1 166 ? -7.783 9.399 -16.154 1.00 93.75 166 SER A C 1
ATOM 1307 O O . SER A 1 166 ? -8.264 9.316 -15.029 1.00 93.75 166 SER A O 1
ATOM 1309 N N . VAL A 1 167 ? -7.173 8.361 -16.736 1.00 92.69 167 VAL A N 1
ATOM 1310 C CA . VAL A 1 167 ? -7.086 7.021 -16.136 1.00 92.69 167 VAL A CA 1
ATOM 1311 C C . VAL A 1 167 ? -6.326 7.076 -14.813 1.00 92.69 167 VAL A C 1
ATOM 1313 O O . VAL A 1 167 ? -6.788 6.508 -13.825 1.00 92.69 167 VAL A O 1
ATOM 1316 N N . GLY A 1 168 ? -5.215 7.818 -14.764 1.00 91.12 168 GLY A N 1
ATOM 1317 C CA . GLY A 1 168 ? -4.473 8.058 -13.529 1.00 91.12 168 GLY A CA 1
ATOM 1318 C C . GLY A 1 168 ? -5.326 8.742 -12.458 1.00 91.12 168 GLY A C 1
ATOM 1319 O O . GLY A 1 168 ? -5.325 8.313 -11.306 1.00 91.12 168 GLY A O 1
ATOM 1320 N N . ALA A 1 169 ? -6.117 9.752 -12.829 1.00 93.56 169 ALA A N 1
ATOM 1321 C CA . ALA A 1 169 ? -7.019 10.439 -11.908 1.00 93.56 169 ALA A CA 1
ATOM 1322 C C . ALA A 1 169 ? -8.125 9.514 -11.375 1.00 93.56 169 ALA A C 1
ATOM 1324 O O . ALA A 1 169 ? -8.390 9.523 -10.174 1.00 93.56 169 ALA A O 1
ATOM 1325 N N . TRP A 1 170 ? -8.733 8.683 -12.229 1.00 94.19 170 TRP A N 1
ATOM 1326 C CA . TRP A 1 170 ? -9.725 7.682 -11.815 1.00 94.19 170 TRP A CA 1
ATOM 1327 C C . TRP A 1 170 ? -9.128 6.642 -10.863 1.00 94.19 170 TRP A C 1
ATOM 1329 O O . TRP A 1 170 ? -9.758 6.283 -9.868 1.00 94.19 170 TRP A O 1
ATOM 1339 N N . TRP A 1 171 ? -7.905 6.193 -11.141 1.00 90.19 171 TRP A N 1
ATOM 1340 C CA . TRP A 1 171 ? -7.188 5.246 -10.293 1.00 90.19 171 TRP A CA 1
ATOM 1341 C C . TRP A 1 171 ? -6.897 5.833 -8.908 1.00 90.19 171 TRP A C 1
ATOM 1343 O O . TRP A 1 171 ? -7.265 5.247 -7.890 1.00 90.19 171 TRP A O 1
ATOM 1353 N N . ILE A 1 172 ? -6.314 7.035 -8.865 1.00 91.56 172 ILE A N 1
ATOM 1354 C CA . ILE A 1 172 ? -6.029 7.746 -7.612 1.00 91.56 172 ILE A CA 1
ATOM 1355 C C . ILE A 1 172 ? -7.326 8.019 -6.847 1.00 91.56 172 ILE A C 1
ATOM 1357 O O . ILE A 1 172 ? -7.368 7.845 -5.633 1.00 91.56 172 ILE A O 1
ATOM 1361 N N . ALA A 1 173 ? -8.405 8.407 -7.530 1.00 93.50 173 ALA A N 1
ATOM 1362 C CA . ALA A 1 173 ? -9.693 8.640 -6.887 1.00 93.50 173 ALA A CA 1
ATOM 1363 C C . ALA A 1 173 ? -10.230 7.375 -6.196 1.00 93.50 173 ALA A C 1
ATOM 1365 O O . ALA A 1 173 ? -10.716 7.464 -5.068 1.00 93.50 173 ALA A O 1
ATOM 1366 N N . ALA A 1 174 ? -10.106 6.203 -6.827 1.00 90.00 174 ALA A N 1
ATOM 1367 C CA . ALA A 1 174 ? -10.514 4.935 -6.225 1.00 90.00 174 ALA A CA 1
ATOM 1368 C C . ALA A 1 174 ? -9.705 4.610 -4.955 1.00 90.00 174 ALA A C 1
ATOM 1370 O O . ALA A 1 174 ? -10.297 4.262 -3.929 1.00 90.00 174 ALA A O 1
ATOM 1371 N N . ASP A 1 175 ? -8.381 4.796 -4.995 1.00 91.19 175 ASP A N 1
ATOM 1372 C CA . ASP A 1 175 ? -7.509 4.617 -3.827 1.00 91.19 175 ASP A CA 1
ATOM 1373 C C . ASP A 1 175 ? -7.871 5.604 -2.700 1.00 91.19 175 ASP A C 1
ATOM 1375 O O . ASP A 1 175 ? -7.990 5.227 -1.531 1.00 91.19 175 ASP A O 1
ATOM 1379 N N . MET A 1 176 ? -8.144 6.865 -3.044 1.00 93.69 176 MET A N 1
ATOM 1380 C CA . MET A 1 176 ? -8.503 7.902 -2.073 1.00 93.69 176 MET A CA 1
ATOM 1381 C C . MET A 1 176 ? -9.808 7.602 -1.334 1.00 93.69 176 MET A C 1
ATOM 1383 O O . MET A 1 176 ? -9.902 7.893 -0.142 1.00 93.69 176 MET A O 1
ATOM 1387 N N . VAL A 1 177 ? -10.798 6.980 -1.983 1.00 94.19 177 VAL A N 1
ATOM 1388 C CA . VAL A 1 177 ? -12.048 6.577 -1.313 1.00 94.19 177 VAL A CA 1
ATOM 1389 C C . VAL A 1 177 ? -11.773 5.574 -0.189 1.00 94.19 177 VAL A C 1
ATOM 1391 O O . VAL A 1 177 ? -12.379 5.679 0.884 1.00 94.19 177 VAL A O 1
ATOM 1394 N N . PHE A 1 178 ? -10.847 4.629 -0.391 1.00 92.25 178 PHE A N 1
ATOM 1395 C CA . PHE A 1 178 ? -10.444 3.701 0.666 1.00 92.25 178 PHE A CA 1
ATOM 1396 C C . PHE A 1 178 ? -9.774 4.438 1.823 1.00 92.25 178 PHE A C 1
ATOM 1398 O O . PHE A 1 178 ? -10.206 4.294 2.969 1.00 92.25 178 PHE A O 1
ATOM 1405 N N . LEU A 1 179 ? -8.754 5.248 1.517 1.00 93.88 179 LEU A N 1
ATOM 1406 C CA . LEU A 1 179 ? -7.987 5.989 2.520 1.00 93.88 179 LEU A CA 1
ATOM 1407 C C . LEU A 1 179 ? -8.901 6.884 3.359 1.00 93.88 179 LEU A C 1
ATOM 1409 O O . LEU A 1 179 ? -8.827 6.867 4.587 1.00 93.88 179 LEU A O 1
ATOM 1413 N N . GLN A 1 180 ? -9.802 7.627 2.714 1.00 95.06 180 GLN A N 1
ATOM 1414 C CA . GLN A 1 180 ? -10.761 8.494 3.396 1.00 95.06 180 GLN A CA 1
ATOM 1415 C C . GLN A 1 180 ? -11.708 7.698 4.291 1.00 95.06 180 GLN A C 1
ATOM 1417 O O . GLN A 1 180 ? -11.937 8.084 5.436 1.00 95.06 180 GLN A O 1
ATOM 1422 N N . SER A 1 181 ? -12.227 6.570 3.804 1.00 94.75 181 SER A N 1
ATOM 1423 C CA . SER A 1 181 ? -13.135 5.724 4.582 1.00 94.75 181 SER A CA 1
ATOM 1424 C C . SER A 1 181 ? -12.440 5.116 5.801 1.00 94.75 181 SER A C 1
ATOM 1426 O O . SER A 1 181 ? -12.988 5.170 6.901 1.00 94.75 181 SER A O 1
ATOM 1428 N N . ALA A 1 182 ? -11.232 4.571 5.628 1.00 93.88 182 ALA A N 1
ATOM 1429 C CA . ALA A 1 182 ? -10.447 3.983 6.711 1.00 93.88 182 ALA A CA 1
ATOM 1430 C C . ALA A 1 182 ? -10.045 5.037 7.753 1.00 93.88 182 ALA A C 1
ATOM 1432 O O . ALA A 1 182 ? -10.236 4.819 8.949 1.00 93.88 182 ALA A O 1
ATOM 1433 N N . THR A 1 183 ? -9.580 6.206 7.301 1.00 95.19 183 THR A N 1
ATOM 1434 C CA . THR A 1 183 ? -9.198 7.323 8.179 1.00 95.19 183 THR A CA 1
ATOM 1435 C C . THR A 1 183 ? -10.395 7.844 8.960 1.00 95.19 183 THR A C 1
ATOM 1437 O O . THR A 1 183 ? -10.333 7.937 10.181 1.00 95.19 183 THR A O 1
ATOM 1440 N N . HIS A 1 184 ? -11.514 8.122 8.285 1.00 95.69 184 HIS A N 1
ATOM 1441 C CA . HIS A 1 184 ? -12.721 8.604 8.950 1.00 95.69 184 HIS A CA 1
ATOM 1442 C C . HIS A 1 184 ? -13.207 7.602 10.000 1.00 95.69 184 HIS A C 1
ATOM 1444 O O . HIS A 1 184 ? -13.592 7.986 11.100 1.00 95.69 184 HIS A O 1
ATOM 1450 N N . LEU A 1 185 ? -13.160 6.307 9.691 1.00 95.50 185 LEU A N 1
ATOM 1451 C CA . LEU A 1 185 ? -13.575 5.270 10.622 1.00 95.50 185 LEU A CA 1
ATOM 1452 C C . LEU A 1 185 ? -12.635 5.171 11.830 1.00 95.50 185 LEU A C 1
ATOM 1454 O O . LEU A 1 185 ? -13.117 5.102 12.958 1.00 95.50 185 LEU A O 1
ATOM 1458 N N . SER A 1 186 ? -11.323 5.253 11.602 1.00 95.12 186 SER A N 1
ATOM 1459 C CA . SER A 1 186 ? -10.299 5.316 12.650 1.00 95.12 186 SER A CA 1
ATOM 1460 C C . SER A 1 186 ? -10.522 6.519 13.577 1.00 95.12 186 SER A C 1
ATOM 1462 O O . SER A 1 186 ? -10.623 6.356 14.793 1.00 95.12 186 SER A O 1
ATOM 1464 N N . SER A 1 187 ? -10.753 7.710 13.017 1.00 96.12 187 SER A N 1
ATOM 1465 C CA . SER A 1 187 ? -11.077 8.911 13.795 1.00 96.12 187 SER A CA 1
ATOM 1466 C C . SER A 1 187 ? -12.366 8.757 14.608 1.00 96.12 187 SER A C 1
ATOM 1468 O O . SER A 1 187 ? -12.413 9.166 15.764 1.00 96.12 187 SER A O 1
ATOM 1470 N N . GLN A 1 188 ? -13.410 8.131 14.055 1.00 96.06 188 GLN A N 1
ATOM 1471 C CA . GLN A 1 188 ? -14.651 7.879 14.798 1.00 96.06 188 GLN A CA 1
ATOM 1472 C C . GLN A 1 188 ? -14.450 6.894 15.959 1.00 96.06 188 GLN A C 1
ATOM 1474 O O . GLN A 1 188 ? -15.105 7.039 16.992 1.00 96.06 188 GLN A O 1
ATOM 1479 N N . TYR A 1 189 ? -13.545 5.918 15.826 1.00 95.31 189 TYR A N 1
ATOM 1480 C CA . TYR A 1 189 ? -13.141 5.072 16.951 1.00 95.31 189 TYR A CA 1
ATOM 1481 C C . TYR A 1 189 ? -12.382 5.865 18.016 1.00 95.31 189 TYR A C 1
ATOM 1483 O O . TYR A 1 189 ? -12.652 5.680 19.196 1.00 95.31 189 TYR A O 1
ATOM 1491 N N . GLN A 1 190 ? -11.486 6.773 17.630 1.00 94.88 190 GLN A N 1
ATOM 1492 C CA . GLN A 1 190 ? -10.767 7.623 18.587 1.00 94.88 190 GLN A CA 1
ATOM 1493 C C . GLN A 1 190 ? -11.728 8.526 19.371 1.00 94.88 190 GLN A C 1
ATOM 1495 O O . GLN A 1 190 ? -11.716 8.490 20.594 1.00 94.88 190 GLN A O 1
ATOM 1500 N N . ILE A 1 191 ? -12.658 9.206 18.690 1.00 95.06 191 ILE A N 1
ATOM 1501 C CA . ILE A 1 191 ? -13.706 10.012 19.343 1.00 95.06 191 ILE A CA 1
ATOM 1502 C C . ILE A 1 191 ? -14.572 9.144 20.265 1.00 95.06 191 ILE A C 1
ATOM 1504 O O . ILE A 1 191 ? -14.909 9.546 21.374 1.00 95.06 191 ILE A O 1
ATOM 1508 N N . LEU A 1 192 ? -14.934 7.930 19.832 1.00 94.06 192 LEU A N 1
ATOM 1509 C CA . LEU A 1 192 ? -15.666 6.983 20.674 1.00 94.06 192 LEU A CA 1
ATOM 1510 C C . LEU A 1 192 ? -14.881 6.628 21.946 1.00 94.06 192 LEU A C 1
ATOM 1512 O O . LEU A 1 192 ? -15.495 6.521 23.006 1.00 94.06 192 LEU A O 1
ATOM 1516 N N . ASN A 1 193 ? -13.569 6.427 21.830 1.00 93.06 193 ASN A N 1
ATOM 1517 C CA . ASN A 1 193 ? -12.688 6.096 22.946 1.00 93.06 193 ASN A CA 1
ATOM 1518 C C . ASN A 1 193 ? -12.568 7.274 23.924 1.00 93.06 193 ASN A C 1
ATOM 1520 O O . ASN A 1 193 ? -12.684 7.063 25.128 1.00 93.06 193 ASN A O 1
ATOM 1524 N N . ASP A 1 194 ? -12.426 8.498 23.418 1.00 91.50 194 ASP A N 1
ATOM 1525 C CA . ASP A 1 194 ? -12.349 9.709 24.241 1.00 91.50 194 ASP A CA 1
ATOM 1526 C C . ASP A 1 194 ? -13.681 9.983 24.961 1.00 91.50 194 ASP A C 1
ATOM 1528 O O . ASP A 1 194 ? -13.705 10.233 26.168 1.00 91.50 194 ASP A O 1
ATOM 1532 N N . ASP A 1 195 ? -14.811 9.843 24.257 1.00 90.25 195 ASP A N 1
ATOM 1533 C CA . ASP A 1 195 ? -16.153 9.977 24.842 1.00 90.25 195 ASP A CA 1
ATOM 1534 C C . ASP A 1 195 ? -16.401 8.931 25.939 1.00 90.25 195 ASP A C 1
ATOM 1536 O O . ASP A 1 195 ? -17.106 9.201 26.909 1.00 90.25 195 ASP A O 1
ATOM 1540 N N . LEU A 1 196 ? -15.828 7.734 25.792 1.00 88.81 196 LEU A N 1
ATOM 1541 C CA . LEU A 1 196 ? -15.933 6.646 26.760 1.00 88.81 196 LEU A CA 1
ATOM 1542 C C . LEU A 1 196 ? -15.108 6.901 28.029 1.00 88.81 196 LEU A C 1
ATOM 1544 O O . LEU A 1 196 ? -15.570 6.570 29.120 1.00 88.81 196 LEU A O 1
ATOM 1548 N N . MET A 1 197 ? -13.928 7.509 27.893 1.00 86.75 197 MET A N 1
ATOM 1549 C CA . MET A 1 197 ? -13.114 7.958 29.030 1.00 86.75 197 MET A CA 1
ATOM 1550 C C . MET A 1 197 ? -13.740 9.164 29.742 1.00 86.75 197 MET A C 1
ATOM 1552 O O . MET A 1 197 ? -13.601 9.309 30.950 1.00 86.75 197 MET A O 1
ATOM 1556 N N . THR A 1 198 ? -14.464 10.011 29.005 1.00 84.69 198 THR A N 1
ATOM 1557 C CA . THR A 1 198 ? -15.053 11.263 29.513 1.00 84.69 198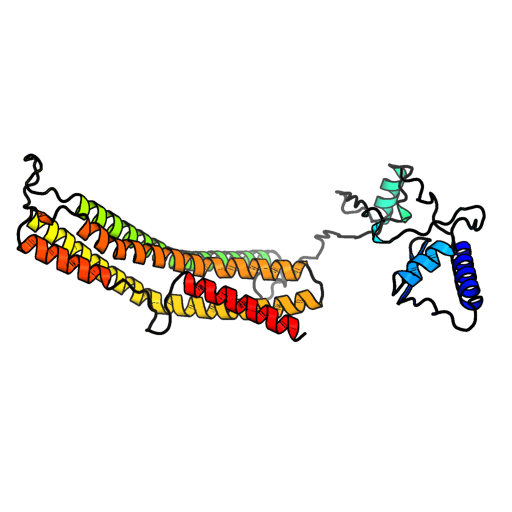 THR A CA 1
ATOM 1558 C C . THR A 1 198 ? -16.453 11.070 30.117 1.00 84.69 198 THR A C 1
ATOM 1560 O O . THR A 1 198 ? -17.095 12.046 30.512 1.00 84.69 198 THR A O 1
ATOM 1563 N N . ILE A 1 199 ? -16.971 9.835 30.201 1.00 80.62 199 ILE A N 1
ATOM 1564 C CA . ILE A 1 199 ? -18.267 9.573 30.843 1.00 80.62 199 ILE A CA 1
ATOM 1565 C C . ILE A 1 199 ? -18.183 10.016 32.306 1.00 80.62 199 ILE A C 1
ATOM 1567 O O . ILE A 1 199 ? -17.600 9.330 33.144 1.00 80.62 199 ILE A O 1
ATOM 1571 N N . LYS A 1 200 ? -18.809 11.156 32.611 1.00 66.00 200 LYS A N 1
ATOM 1572 C CA . LYS A 1 200 ? -18.897 11.688 33.969 1.00 66.00 200 LYS A CA 1
ATOM 1573 C C . LYS A 1 200 ? -19.698 10.728 34.837 1.00 66.00 200 LYS A C 1
ATOM 1575 O O . LYS A 1 200 ? -20.880 10.476 34.580 1.00 66.00 200 LYS A O 1
ATOM 1580 N N . THR A 1 201 ? -19.044 10.190 35.855 1.00 63.16 201 THR A N 1
ATOM 1581 C CA . THR A 1 201 ? -19.676 9.356 36.876 1.00 63.16 201 THR A CA 1
ATOM 1582 C C . THR A 1 201 ? -20.288 10.224 37.966 1.00 63.16 201 THR A C 1
ATOM 1584 O O . THR A 1 201 ? -20.055 11.431 38.034 1.00 63.16 201 THR A O 1
ATOM 1587 N N . ALA A 1 202 ? -21.119 9.622 38.817 1.00 54.03 202 ALA A N 1
ATOM 1588 C CA . ALA A 1 202 ? -21.950 10.320 39.805 1.00 54.03 202 ALA A CA 1
ATOM 1589 C C . ALA A 1 202 ? -21.209 11.255 40.798 1.00 54.03 202 ALA A C 1
ATOM 1591 O O . ALA A 1 202 ? -21.869 11.975 41.547 1.00 54.03 202 ALA A O 1
ATOM 1592 N N . ASN A 1 203 ? -19.872 11.258 40.812 1.00 52.91 203 ASN A N 1
ATOM 1593 C CA . ASN A 1 203 ? -19.043 12.105 41.673 1.00 52.91 203 ASN A CA 1
ATOM 1594 C C . ASN A 1 203 ? -18.742 13.499 41.086 1.00 52.91 203 ASN A C 1
ATOM 1596 O O . ASN A 1 203 ? -18.313 14.379 41.833 1.00 52.91 203 ASN A O 1
ATOM 1600 N N . ASP A 1 204 ? -18.988 13.730 39.792 1.00 56.44 204 ASP A N 1
ATOM 1601 C CA . ASP A 1 204 ? -18.779 15.039 39.171 1.00 56.44 204 ASP A CA 1
ATOM 1602 C C . ASP A 1 204 ? -19.988 15.964 39.369 1.00 56.44 204 ASP A C 1
ATOM 1604 O O . ASP A 1 204 ? -21.136 15.605 39.109 1.00 56.44 204 ASP A O 1
ATOM 1608 N N . THR A 1 205 ? -19.712 17.188 39.835 1.00 50.41 205 THR A N 1
ATOM 1609 C CA . THR A 1 205 ? -20.697 18.249 40.131 1.00 50.41 205 THR A CA 1
ATOM 1610 C C . THR A 1 205 ? -21.837 18.379 39.102 1.00 50.41 205 THR A C 1
ATOM 1612 O O . THR A 1 205 ? -21.609 18.257 37.893 1.00 50.41 205 THR A O 1
ATOM 1615 N N . PRO A 1 206 ? -23.069 18.702 39.551 1.00 50.34 206 PRO A N 1
ATOM 1616 C CA . PRO A 1 206 ? -24.259 18.675 38.711 1.00 50.34 206 PRO A CA 1
ATOM 1617 C C . PRO A 1 206 ? -24.208 19.815 37.692 1.00 50.34 206 PRO A C 1
ATOM 1619 O O . PRO A 1 206 ? -24.572 20.951 37.983 1.00 50.34 206 PRO A O 1
ATOM 1622 N N . THR A 1 207 ? -23.762 19.520 36.474 1.00 47.50 207 THR A N 1
ATOM 1623 C CA . THR A 1 207 ? -23.855 20.451 35.347 1.00 47.50 207 THR A CA 1
ATOM 1624 C C . THR A 1 207 ? -24.506 19.789 34.131 1.00 47.50 207 THR A C 1
ATOM 1626 O O . THR A 1 207 ? -23.940 18.921 33.479 1.00 47.50 207 THR A O 1
ATOM 1629 N N . VAL A 1 208 ? -25.727 20.260 33.848 1.00 52.75 208 VAL A N 1
ATOM 1630 C CA . VAL A 1 208 ? -26.400 20.476 32.545 1.00 52.75 208 VAL A CA 1
ATOM 1631 C C . VAL A 1 208 ? -26.610 19.288 31.580 1.00 52.75 208 VAL A C 1
ATOM 1633 O O . VAL A 1 208 ? -27.389 19.423 30.638 1.00 52.75 208 VAL A O 1
ATOM 1636 N N . SER A 1 209 ? -26.045 18.095 31.786 1.00 54.06 209 SER A N 1
ATOM 1637 C CA . SER A 1 209 ? -26.406 16.940 30.946 1.00 54.06 209 SER A CA 1
ATOM 1638 C C . SER A 1 209 ? -27.670 16.244 31.468 1.00 54.06 209 SER A C 1
ATOM 1640 O O . SER A 1 209 ? -27.617 15.507 32.448 1.00 54.06 209 SER A O 1
ATOM 1642 N N . ASN A 1 210 ? -28.799 16.408 30.770 1.00 56.59 210 ASN A N 1
ATOM 1643 C CA . ASN A 1 210 ? -30.091 15.748 31.052 1.00 56.59 210 ASN A CA 1
ATOM 1644 C C . ASN A 1 210 ? -30.085 14.203 30.914 1.00 56.59 210 ASN A C 1
ATOM 1646 O O . ASN A 1 210 ? -31.142 13.577 30.988 1.00 56.59 210 ASN A O 1
ATOM 1650 N N . TYR A 1 211 ? -28.928 13.576 30.681 1.00 64.25 211 TYR A N 1
ATOM 1651 C CA . TYR A 1 211 ? -28.799 12.139 30.438 1.00 64.25 211 TYR A CA 1
ATOM 1652 C C . TYR A 1 211 ? -28.090 11.439 31.589 1.00 64.25 211 TYR A C 1
ATOM 1654 O O . TYR A 1 211 ? -26.992 11.831 31.978 1.00 64.25 211 TYR A O 1
ATOM 1662 N N . SER A 1 212 ? -28.684 10.343 32.065 1.00 78.38 212 SER A N 1
ATOM 1663 C CA . SER A 1 212 ? -28.038 9.452 33.035 1.00 78.38 212 SER A CA 1
ATOM 1664 C C . SER A 1 212 ? -26.776 8.789 32.442 1.00 78.38 212 SER A C 1
ATOM 1666 O O . SER A 1 212 ? -26.766 8.487 31.242 1.00 78.38 212 SER A O 1
ATOM 1668 N N . PRO A 1 213 ? -25.742 8.478 33.251 1.00 78.56 213 PRO A N 1
ATOM 1669 C CA . PRO A 1 213 ? -24.506 7.833 32.779 1.00 78.56 213 PRO A CA 1
ATOM 1670 C C . PRO A 1 213 ? -24.755 6.543 31.981 1.00 78.56 213 PRO A C 1
ATOM 1672 O O . PRO A 1 213 ? -24.110 6.271 30.970 1.00 78.56 213 PRO A O 1
ATOM 1675 N N . ILE A 1 214 ? -25.778 5.771 32.365 1.00 82.44 214 ILE A N 1
ATOM 1676 C CA . ILE A 1 214 ? -26.180 4.547 31.659 1.00 82.44 214 ILE A CA 1
ATOM 1677 C C . ILE A 1 214 ? -26.796 4.817 30.274 1.00 82.44 214 ILE A C 1
ATOM 1679 O O . ILE A 1 214 ? -26.620 4.019 29.353 1.00 82.44 214 ILE A O 1
ATOM 1683 N N . GLN A 1 215 ? -27.512 5.932 30.093 1.00 84.25 215 GLN A N 1
ATOM 1684 C CA . GLN A 1 215 ? -28.050 6.325 28.786 1.00 84.25 215 GLN A CA 1
ATOM 1685 C C . GLN A 1 215 ? -26.932 6.776 27.843 1.00 84.25 215 GLN A C 1
ATOM 1687 O O . GLN A 1 215 ? -26.971 6.415 26.665 1.00 84.25 215 GLN A O 1
ATOM 1692 N N . GLN A 1 216 ? -25.930 7.492 28.363 1.00 86.12 216 GLN A N 1
ATOM 1693 C CA . GLN A 1 216 ? -24.733 7.870 27.605 1.00 86.12 216 GLN A CA 1
ATOM 1694 C C . GLN A 1 216 ? -23.931 6.629 27.190 1.00 86.12 216 GLN A C 1
ATOM 1696 O O . GLN A 1 216 ? -23.601 6.460 26.020 1.00 86.12 216 GLN A O 1
ATOM 1701 N N . LEU A 1 217 ? -23.721 5.677 28.102 1.00 88.31 217 LEU A N 1
ATOM 1702 C CA . LEU A 1 217 ? -23.049 4.423 27.756 1.00 88.31 217 LEU A CA 1
ATOM 1703 C C . LEU A 1 217 ? -23.823 3.621 26.696 1.00 88.31 217 LEU A C 1
ATOM 1705 O O . LEU A 1 217 ? -23.228 3.049 25.784 1.00 88.31 217 LEU A O 1
ATOM 1709 N N . ASN A 1 218 ? -25.155 3.592 26.770 1.00 88.56 218 ASN A N 1
ATOM 1710 C CA . ASN A 1 218 ? -25.976 2.912 25.768 1.00 88.56 218 ASN A CA 1
ATOM 1711 C C . ASN A 1 218 ? -25.906 3.583 24.386 1.00 88.56 218 ASN A C 1
ATOM 1713 O O . ASN A 1 218 ? -25.944 2.876 23.375 1.00 88.56 218 ASN A O 1
ATOM 1717 N N . SER A 1 219 ? -25.812 4.915 24.302 1.00 89.31 219 SER A N 1
ATOM 1718 C CA . SER A 1 219 ? -25.630 5.603 23.015 1.00 89.31 219 SER A CA 1
ATOM 1719 C C . SER A 1 219 ? -24.239 5.332 22.433 1.00 89.31 219 SER A C 1
ATOM 1721 O O . SER A 1 219 ? -24.133 4.999 21.250 1.00 89.31 219 SER A O 1
ATOM 1723 N N . ILE A 1 220 ? -23.199 5.344 23.272 1.00 91.69 220 ILE A N 1
ATOM 1724 C CA . ILE A 1 220 ? -21.823 4.969 22.914 1.00 91.69 220 ILE A CA 1
ATOM 1725 C C . ILE A 1 220 ? -21.773 3.519 22.417 1.00 91.69 220 ILE A C 1
ATOM 1727 O O . ILE A 1 220 ? -21.242 3.257 21.340 1.00 91.69 220 ILE A O 1
ATOM 1731 N N . GLY A 1 221 ? -22.409 2.579 23.119 1.00 91.31 221 GLY A N 1
ATOM 1732 C CA . GLY A 1 221 ? -22.476 1.173 22.711 1.00 91.31 221 GLY A CA 1
ATOM 1733 C C . GLY A 1 221 ? -23.176 0.966 21.361 1.00 91.31 221 GLY A C 1
ATOM 1734 O O . GLY A 1 221 ? -22.711 0.178 20.534 1.00 91.31 221 GLY A O 1
ATOM 1735 N N . LYS A 1 222 ? -24.255 1.715 21.085 1.00 92.38 222 LYS A N 1
ATOM 1736 C CA . LYS A 1 222 ? -24.914 1.713 19.765 1.00 92.38 222 LYS A CA 1
ATOM 1737 C C . LYS A 1 222 ? -23.992 2.258 18.672 1.00 92.38 222 LYS A C 1
ATOM 1739 O O . LYS A 1 222 ? -23.921 1.662 17.598 1.00 92.38 222 LYS A O 1
ATOM 1744 N N . ARG A 1 223 ? -23.261 3.345 18.947 1.00 93.81 223 ARG A N 1
ATOM 1745 C CA . ARG A 1 223 ? -22.271 3.911 18.017 1.00 93.81 223 ARG A CA 1
ATOM 1746 C C . ARG A 1 223 ? -21.140 2.916 17.749 1.00 93.81 223 ARG A C 1
ATOM 1748 O O . ARG A 1 223 ? -20.835 2.671 16.590 1.00 93.81 223 ARG A O 1
ATOM 1755 N N . HIS A 1 224 ? -20.606 2.259 18.778 1.00 93.94 224 HIS A N 1
ATOM 1756 C CA . HIS A 1 224 ? -19.593 1.209 18.638 1.00 93.94 224 HIS A CA 1
ATOM 1757 C C . HIS A 1 224 ? -20.072 0.053 17.746 1.00 93.94 224 HIS A C 1
ATOM 1759 O O . HIS A 1 224 ? -19.371 -0.356 16.822 1.00 93.94 224 HIS A O 1
ATOM 1765 N N . ALA A 1 225 ? -21.296 -0.443 17.963 1.00 92.50 225 ALA A N 1
ATOM 1766 C CA . ALA A 1 225 ? -21.886 -1.484 17.121 1.00 92.50 225 ALA A CA 1
ATOM 1767 C C . ALA A 1 225 ? -22.057 -1.030 15.659 1.00 92.50 225 ALA A C 1
ATOM 1769 O O . ALA A 1 225 ? -21.792 -1.805 14.737 1.00 92.50 225 ALA A O 1
ATOM 1770 N N . HIS A 1 226 ? -22.461 0.225 15.440 1.00 94.69 226 HIS A N 1
ATOM 1771 C CA . HIS A 1 226 ? -22.578 0.802 14.103 1.00 94.69 226 HIS A CA 1
ATOM 1772 C C . HIS A 1 226 ? -21.214 0.940 13.407 1.00 94.69 226 HIS A C 1
ATOM 1774 O O . HIS A 1 226 ? -21.090 0.581 12.237 1.00 94.69 226 HIS A O 1
ATOM 1780 N N . LEU A 1 227 ? -20.177 1.382 14.127 1.00 94.75 227 LEU A N 1
ATOM 1781 C CA . LEU A 1 227 ? -18.809 1.466 13.608 1.00 94.75 227 LEU A CA 1
ATOM 1782 C C . LEU A 1 227 ? -18.270 0.084 13.232 1.00 94.75 227 LEU A C 1
ATOM 1784 O O . LEU A 1 227 ? -17.750 -0.082 12.135 1.00 94.75 227 LEU A O 1
ATOM 1788 N N . LEU A 1 228 ? -18.490 -0.938 14.068 1.00 92.75 228 LEU A N 1
ATOM 1789 C CA . LEU A 1 228 ? -18.117 -2.321 13.742 1.00 92.75 228 LEU A CA 1
ATOM 1790 C C . LEU A 1 228 ? -18.807 -2.830 12.468 1.00 92.75 228 LEU A C 1
ATOM 1792 O O . LEU A 1 228 ? -18.179 -3.508 11.655 1.00 92.75 228 LEU A O 1
ATOM 1796 N N . LEU A 1 229 ? -20.088 -2.501 12.274 1.00 93.12 229 LEU A N 1
ATOM 1797 C CA . LEU A 1 229 ? -20.817 -2.858 11.057 1.00 93.12 229 LEU A CA 1
ATOM 1798 C C . LEU A 1 229 ? -20.234 -2.156 9.821 1.00 93.12 229 LEU A C 1
ATOM 1800 O O . LEU A 1 229 ? -20.115 -2.777 8.764 1.00 93.12 229 LEU A O 1
ATOM 1804 N N . LEU A 1 230 ? -19.882 -0.874 9.940 1.00 93.75 230 LEU A N 1
ATOM 1805 C CA . LEU A 1 230 ? -19.285 -0.102 8.852 1.00 93.75 230 LEU A CA 1
ATOM 1806 C C . LEU A 1 230 ? -17.884 -0.621 8.496 1.00 93.75 230 LEU A C 1
ATOM 1808 O O . LEU A 1 230 ? -17.588 -0.793 7.315 1.00 93.75 230 LEU A O 1
ATOM 1812 N N . SER A 1 231 ? -17.081 -0.974 9.501 1.00 92.69 231 SER A N 1
ATOM 1813 C CA . SER A 1 231 ? -15.778 -1.627 9.338 1.00 92.69 231 SER A CA 1
ATOM 1814 C C . SER A 1 231 ? -15.885 -2.937 8.557 1.00 92.69 231 SER A C 1
ATOM 1816 O O . SER A 1 231 ? -15.117 -3.173 7.626 1.00 92.69 231 SER A O 1
ATOM 1818 N N . GLU A 1 232 ? -16.878 -3.775 8.872 1.00 90.38 232 GLU A N 1
ATOM 1819 C CA . GLU A 1 232 ? -17.087 -5.041 8.158 1.00 90.38 232 GLU A CA 1
ATOM 1820 C C . GLU A 1 232 ? -17.544 -4.817 6.707 1.00 90.38 232 GLU A C 1
ATOM 1822 O O . GLU A 1 232 ? -17.110 -5.525 5.796 1.00 90.38 232 GLU A O 1
ATOM 1827 N N . LYS A 1 233 ? -18.382 -3.800 6.457 1.00 92.38 233 LYS A N 1
ATOM 1828 C CA . LYS A 1 233 ? -18.783 -3.416 5.093 1.00 92.38 233 LYS A CA 1
ATOM 1829 C C . LYS A 1 233 ? -17.593 -2.916 4.273 1.00 92.38 233 LYS A C 1
ATOM 1831 O O . LYS A 1 233 ? -17.431 -3.357 3.137 1.00 92.38 233 LYS A O 1
ATOM 1836 N N . LEU A 1 234 ? -16.758 -2.050 4.854 1.00 91.94 234 LEU A N 1
ATOM 1837 C CA . LEU A 1 234 ? -15.538 -1.542 4.223 1.00 91.94 234 LEU A CA 1
ATOM 1838 C C . LEU A 1 234 ? -14.609 -2.701 3.851 1.00 91.94 234 LEU A C 1
ATOM 1840 O O . LEU A 1 234 ? -14.200 -2.840 2.700 1.00 91.94 234 LEU A O 1
ATOM 1844 N N . LYS A 1 235 ? -14.360 -3.601 4.804 1.00 89.25 235 LYS A N 1
ATOM 1845 C CA . LYS A 1 235 ? -13.570 -4.810 4.581 1.00 89.25 235 LYS A CA 1
ATOM 1846 C C . LYS A 1 235 ? -14.124 -5.664 3.446 1.00 89.25 235 LYS A C 1
ATOM 1848 O O . LYS A 1 235 ? -13.358 -6.086 2.581 1.00 89.25 235 LYS A O 1
ATOM 1853 N N . ARG A 1 236 ? -15.431 -5.934 3.426 1.00 89.00 236 ARG A N 1
ATOM 1854 C CA . ARG A 1 236 ? -16.055 -6.767 2.388 1.00 89.00 236 ARG A CA 1
ATOM 1855 C C . ARG A 1 236 ? -15.943 -6.138 0.999 1.00 89.00 236 ARG A C 1
ATOM 1857 O O . ARG A 1 236 ? -15.712 -6.865 0.038 1.00 89.00 236 ARG A O 1
ATOM 1864 N N . LEU A 1 237 ? -16.086 -4.816 0.907 1.00 91.06 237 LEU A N 1
ATOM 1865 C CA . LEU A 1 237 ? -15.993 -4.076 -0.350 1.00 91.06 237 LEU A CA 1
ATOM 1866 C C . LEU A 1 237 ? -14.571 -4.101 -0.928 1.00 91.06 237 LEU A C 1
ATOM 1868 O O . LEU A 1 237 ? -14.398 -4.379 -2.111 1.00 91.06 237 LEU A O 1
ATOM 1872 N N . PHE A 1 238 ? -13.556 -3.868 -0.093 1.00 88.88 238 PHE A N 1
ATOM 1873 C CA . PHE A 1 238 ? -12.169 -3.722 -0.549 1.00 88.88 238 PHE A CA 1
ATOM 1874 C C . PHE A 1 238 ? -11.339 -5.010 -0.503 1.00 88.88 238 PHE A C 1
ATOM 1876 O O . PHE A 1 238 ? -10.277 -5.065 -1.113 1.00 88.88 238 PHE A O 1
ATOM 1883 N N . SER A 1 239 ? -11.824 -6.081 0.134 1.00 87.12 239 SER A N 1
ATOM 1884 C CA . SER A 1 239 ? -11.145 -7.388 0.146 1.00 87.12 239 SER A CA 1
ATOM 1885 C C . SER A 1 239 ? -10.711 -7.900 -1.241 1.00 87.12 239 SER A C 1
ATOM 1887 O O . SER A 1 239 ? -9.547 -8.277 -1.372 1.00 87.12 239 SER A O 1
ATOM 1889 N N . PRO A 1 240 ? -11.568 -7.932 -2.286 1.00 87.06 240 PRO A N 1
ATOM 1890 C CA . PRO A 1 240 ? -11.138 -8.399 -3.609 1.00 87.06 240 PRO A CA 1
ATOM 1891 C C . PRO A 1 240 ? -10.116 -7.459 -4.264 1.00 87.06 240 PRO A C 1
ATOM 1893 O O . PRO A 1 240 ? -9.201 -7.932 -4.935 1.00 87.06 240 PRO A O 1
ATOM 1896 N N . ILE A 1 241 ? -10.238 -6.148 -4.035 1.00 88.69 241 ILE A N 1
ATOM 1897 C CA . ILE A 1 241 ? -9.324 -5.133 -4.576 1.00 88.69 241 ILE A CA 1
ATOM 1898 C C . ILE A 1 241 ? -7.932 -5.320 -3.971 1.00 88.69 241 ILE A C 1
ATOM 1900 O O . ILE A 1 241 ? -6.956 -5.441 -4.704 1.00 88.69 241 ILE A O 1
ATOM 1904 N N . LEU A 1 242 ? -7.851 -5.441 -2.645 1.00 87.00 242 LEU A N 1
ATOM 1905 C CA . LEU A 1 242 ? -6.601 -5.685 -1.927 1.00 87.00 242 LEU A CA 1
ATOM 1906 C C . LEU A 1 242 ? -5.959 -7.018 -2.329 1.00 87.00 242 LEU A C 1
ATOM 1908 O O . LEU A 1 242 ? -4.744 -7.102 -2.456 1.00 87.00 242 LEU A O 1
ATOM 1912 N N . MET A 1 243 ? -6.760 -8.057 -2.579 1.00 84.75 243 MET A N 1
ATOM 1913 C CA . MET A 1 243 ? -6.240 -9.333 -3.076 1.00 84.75 243 MET A CA 1
ATOM 1914 C C . MET A 1 243 ? -5.578 -9.174 -4.447 1.00 84.75 243 MET A C 1
ATOM 1916 O O . MET A 1 243 ? -4.463 -9.649 -4.651 1.00 84.75 243 MET A O 1
ATOM 1920 N N . CYS A 1 244 ? -6.256 -8.492 -5.374 1.00 88.25 244 CYS A N 1
ATOM 1921 C CA . CYS A 1 244 ? -5.729 -8.217 -6.705 1.00 88.25 244 CYS A CA 1
ATOM 1922 C C . CYS A 1 244 ? -4.453 -7.368 -6.628 1.00 88.25 244 CYS A C 1
ATOM 1924 O O . CYS A 1 244 ? -3.449 -7.726 -7.238 1.00 88.25 244 CYS A O 1
ATOM 1926 N N . LEU A 1 245 ? -4.462 -6.314 -5.805 1.00 88.69 245 LEU A N 1
ATOM 1927 C CA . LEU A 1 245 ? -3.304 -5.458 -5.550 1.00 88.69 245 LEU A CA 1
ATOM 1928 C C . LEU A 1 245 ? -2.091 -6.286 -5.108 1.00 88.69 245 LEU A C 1
ATOM 1930 O O . LEU A 1 245 ? -1.036 -6.196 -5.723 1.00 88.69 245 LEU A O 1
ATOM 1934 N N . MET A 1 246 ? -2.251 -7.149 -4.102 1.00 84.19 246 MET A N 1
ATOM 1935 C CA . MET A 1 246 ? -1.147 -7.963 -3.580 1.00 84.19 246 MET A CA 1
ATOM 1936 C C . MET A 1 246 ? -0.607 -8.958 -4.618 1.00 84.19 246 MET A C 1
ATOM 1938 O O . MET A 1 246 ? 0.606 -9.148 -4.708 1.00 84.19 246 MET A O 1
ATOM 1942 N N . LEU A 1 247 ? -1.480 -9.566 -5.429 1.00 85.56 247 LEU A N 1
ATOM 1943 C CA . LEU A 1 247 ? -1.071 -10.470 -6.510 1.00 85.56 247 LEU A CA 1
ATOM 1944 C C . LEU A 1 247 ? -0.302 -9.734 -7.612 1.00 85.56 247 LEU A C 1
ATOM 1946 O O . LEU A 1 247 ? 0.758 -10.196 -8.032 1.00 85.56 247 LEU A O 1
ATOM 1950 N N . VAL A 1 248 ? -0.808 -8.581 -8.052 1.00 89.50 248 VAL A N 1
ATOM 1951 C CA . VAL A 1 248 ? -0.176 -7.757 -9.090 1.00 89.50 248 VAL A CA 1
ATOM 1952 C C . VAL A 1 248 ? 1.168 -7.222 -8.604 1.00 89.50 248 VAL A C 1
ATOM 1954 O O . VAL A 1 248 ? 2.164 -7.343 -9.313 1.00 89.50 248 VAL A O 1
ATOM 1957 N N . THR A 1 249 ? 1.239 -6.708 -7.374 1.00 88.69 249 THR A N 1
ATOM 1958 C CA . THR A 1 249 ? 2.500 -6.287 -6.754 1.00 88.69 249 THR A CA 1
ATOM 1959 C C . THR A 1 249 ? 3.487 -7.451 -6.679 1.00 88.69 249 THR A C 1
ATOM 1961 O O . THR A 1 249 ? 4.641 -7.283 -7.065 1.00 88.69 249 THR A O 1
ATOM 1964 N N . SER A 1 250 ? 3.053 -8.641 -6.248 1.00 86.50 250 SER A N 1
ATOM 1965 C CA . SER A 1 250 ? 3.924 -9.821 -6.197 1.00 86.50 250 SER A CA 1
ATOM 1966 C C . SER A 1 250 ? 4.473 -10.188 -7.576 1.00 86.50 250 SER A C 1
ATOM 1968 O O . SER A 1 250 ? 5.670 -10.428 -7.705 1.00 86.50 250 SER A O 1
ATOM 1970 N N . ALA A 1 251 ? 3.626 -10.209 -8.608 1.00 89.19 251 ALA A N 1
ATOM 1971 C CA . ALA A 1 251 ? 4.050 -10.505 -9.974 1.00 89.19 251 ALA A CA 1
ATOM 1972 C C . ALA A 1 251 ? 5.036 -9.450 -10.507 1.00 89.19 251 ALA A C 1
ATOM 1974 O O . ALA A 1 251 ? 6.076 -9.808 -11.060 1.00 89.19 251 ALA A O 1
ATOM 1975 N N . ASN A 1 252 ? 4.758 -8.163 -10.273 1.00 90.50 252 ASN A N 1
ATOM 1976 C CA . ASN A 1 252 ? 5.645 -7.064 -10.658 1.00 90.50 252 ASN A CA 1
ATOM 1977 C C . ASN A 1 252 ? 7.017 -7.175 -9.986 1.00 90.50 252 ASN A C 1
ATOM 1979 O O . ASN A 1 252 ? 8.033 -6.996 -10.653 1.00 90.50 252 ASN A O 1
ATOM 1983 N N . ILE A 1 253 ? 7.068 -7.522 -8.696 1.00 88.75 253 ILE A N 1
ATOM 1984 C CA . ILE A 1 253 ? 8.336 -7.744 -7.990 1.00 88.75 253 ILE A CA 1
ATOM 1985 C C . ILE A 1 253 ? 9.103 -8.908 -8.621 1.00 88.75 253 ILE A C 1
ATOM 1987 O O . ILE A 1 253 ? 10.294 -8.768 -8.880 1.00 88.75 253 ILE A O 1
ATOM 1991 N N . CYS A 1 254 ? 8.444 -10.033 -8.914 1.00 87.69 254 CYS A N 1
ATOM 1992 C CA . CYS A 1 254 ? 9.096 -11.172 -9.565 1.00 87.69 254 CYS A CA 1
ATOM 1993 C C . CYS A 1 254 ? 9.716 -10.784 -10.916 1.00 87.69 254 CYS A C 1
ATOM 1995 O O . CYS A 1 254 ? 10.880 -11.095 -11.161 1.00 87.69 254 CYS A O 1
ATOM 1997 N N . ILE A 1 255 ? 8.971 -10.061 -11.758 1.00 89.62 255 ILE A N 1
ATOM 1998 C CA . ILE A 1 255 ? 9.462 -9.572 -13.057 1.00 89.62 255 ILE A CA 1
ATOM 1999 C C . ILE A 1 255 ? 10.638 -8.605 -12.862 1.00 89.62 255 ILE A C 1
ATOM 2001 O O . ILE A 1 255 ? 11.648 -8.712 -13.552 1.00 89.62 255 ILE A O 1
ATOM 2005 N N . CYS A 1 256 ? 10.554 -7.698 -11.886 1.00 90.00 256 CYS A N 1
ATOM 2006 C CA . CYS A 1 256 ? 11.634 -6.756 -11.596 1.00 90.00 256 CYS A CA 1
ATOM 2007 C C . CYS A 1 256 ? 12.918 -7.441 -11.148 1.00 90.00 256 CYS A C 1
ATOM 2009 O O . CYS A 1 256 ? 13.991 -6.982 -11.517 1.00 90.00 256 CYS A O 1
ATOM 2011 N N . ILE A 1 257 ? 12.827 -8.525 -10.375 1.00 87.94 257 ILE A N 1
ATOM 2012 C CA . ILE A 1 257 ? 14.004 -9.289 -9.951 1.00 87.94 257 ILE A CA 1
ATOM 2013 C C . ILE A 1 257 ? 14.676 -9.954 -11.159 1.00 87.94 257 ILE A C 1
ATOM 2015 O O . ILE A 1 257 ? 15.900 -9.909 -11.262 1.00 87.94 257 ILE A O 1
ATOM 2019 N N . ILE A 1 258 ? 13.897 -10.539 -12.076 1.00 87.19 258 ILE A N 1
ATOM 2020 C CA . ILE A 1 258 ? 14.427 -11.157 -13.303 1.00 87.19 258 ILE A CA 1
ATOM 2021 C C . ILE A 1 258 ? 15.135 -10.102 -14.162 1.00 87.19 258 ILE A C 1
ATOM 2023 O O . ILE A 1 258 ? 16.297 -10.280 -14.522 1.00 87.19 258 ILE A O 1
ATOM 2027 N N . ASN A 1 259 ? 14.480 -8.963 -14.404 1.00 89.56 259 ASN A N 1
ATOM 2028 C CA . ASN A 1 259 ? 15.069 -7.862 -15.169 1.00 89.56 259 ASN A CA 1
ATOM 2029 C C . ASN A 1 259 ? 16.317 -7.298 -14.477 1.00 89.56 259 ASN A C 1
ATOM 2031 O O . ASN A 1 259 ? 17.322 -7.022 -15.122 1.00 89.56 259 ASN A O 1
ATOM 2035 N N . LEU A 1 260 ? 16.290 -7.162 -13.148 1.00 88.94 260 LEU A N 1
ATOM 2036 C CA . LEU A 1 260 ? 17.439 -6.704 -12.373 1.00 88.94 260 LEU A CA 1
ATOM 2037 C C . LEU A 1 260 ? 18.645 -7.635 -12.552 1.00 88.94 260 LEU A C 1
ATOM 2039 O O . LEU A 1 260 ? 19.766 -7.147 -12.666 1.00 88.94 260 LEU A O 1
ATOM 2043 N N . GLN A 1 261 ? 18.434 -8.953 -12.596 1.00 86.25 261 GLN A N 1
ATOM 2044 C CA . GLN A 1 261 ? 19.508 -9.919 -12.830 1.00 86.25 261 GLN A CA 1
ATOM 2045 C C . GLN A 1 261 ? 20.120 -9.756 -14.226 1.00 86.25 261 GLN A C 1
ATOM 2047 O O . GLN A 1 261 ? 21.343 -9.713 -14.356 1.00 86.25 261 GLN A O 1
ATOM 2052 N N . GLU A 1 262 ? 19.286 -9.615 -15.256 1.00 88.00 262 GLU A N 1
ATOM 2053 C CA . GLU A 1 262 ? 19.745 -9.388 -16.628 1.00 88.00 262 GLU A CA 1
ATOM 2054 C C . GLU A 1 262 ? 20.573 -8.098 -16.742 1.00 88.00 262 GLU A C 1
ATOM 2056 O O . GLU A 1 262 ? 21.675 -8.107 -17.295 1.00 88.00 262 GLU A O 1
ATOM 2061 N N . GLU A 1 263 ? 20.102 -7.000 -16.152 1.00 89.44 263 GLU A N 1
ATOM 2062 C CA . GLU A 1 263 ? 20.804 -5.712 -16.167 1.00 89.44 263 GLU A CA 1
ATOM 2063 C C . GLU A 1 263 ? 22.128 -5.755 -15.379 1.00 89.44 263 GLU A C 1
ATOM 2065 O O . GLU A 1 263 ? 23.108 -5.102 -15.760 1.00 89.44 263 GLU A O 1
ATOM 2070 N N . LEU A 1 264 ? 22.195 -6.553 -14.304 1.00 86.56 264 LEU A N 1
ATOM 2071 C CA . LEU A 1 264 ? 23.425 -6.786 -13.540 1.00 86.56 264 LEU A CA 1
ATOM 2072 C C . LEU A 1 264 ? 24.462 -7.579 -14.344 1.00 86.56 264 LEU A C 1
ATOM 2074 O O . LEU A 1 264 ? 25.636 -7.200 -14.339 1.00 86.56 264 LEU A O 1
ATOM 2078 N N . ILE A 1 265 ? 24.043 -8.622 -15.072 1.00 86.75 265 ILE A N 1
ATOM 2079 C CA . ILE A 1 265 ? 24.927 -9.403 -15.955 1.00 86.75 265 ILE A CA 1
ATOM 2080 C C . ILE A 1 265 ? 25.542 -8.495 -17.030 1.00 86.75 265 ILE A C 1
ATOM 2082 O O . ILE A 1 265 ? 26.755 -8.521 -17.249 1.00 86.75 265 ILE A O 1
ATOM 2086 N N . HIS A 1 266 ? 24.732 -7.628 -17.642 1.00 86.94 266 HIS A N 1
ATOM 2087 C CA . HIS A 1 266 ? 25.183 -6.676 -18.662 1.00 86.94 266 HIS A CA 1
ATOM 2088 C C . HIS A 1 266 ? 25.915 -5.445 -18.091 1.00 86.94 266 HIS A C 1
ATOM 2090 O O . HIS A 1 266 ? 26.363 -4.588 -18.853 1.00 86.94 266 HIS A O 1
ATOM 2096 N N . LYS A 1 267 ? 26.071 -5.343 -16.759 1.00 86.44 267 LYS A N 1
ATOM 2097 C CA . LYS A 1 267 ? 26.684 -4.203 -16.047 1.00 86.44 267 LYS A CA 1
ATOM 2098 C C . LYS A 1 267 ? 26.055 -2.848 -16.410 1.00 86.44 267 LYS A C 1
ATOM 2100 O O . LYS A 1 267 ? 26.723 -1.810 -16.366 1.00 86.44 267 LYS A O 1
ATOM 2105 N N . ASN A 1 268 ? 24.764 -2.836 -16.738 1.00 87.75 268 ASN A N 1
ATOM 2106 C CA . ASN A 1 268 ? 24.039 -1.629 -17.111 1.00 87.75 268 ASN A CA 1
ATOM 2107 C C . ASN A 1 268 ? 23.479 -0.917 -15.869 1.00 87.75 268 ASN A C 1
ATOM 2109 O O . ASN A 1 268 ? 22.363 -1.162 -15.409 1.00 87.75 268 ASN A O 1
ATOM 2113 N N . ILE A 1 269 ? 24.260 0.020 -15.332 1.00 85.62 269 ILE A N 1
ATOM 2114 C CA . ILE A 1 269 ? 23.917 0.757 -14.103 1.00 85.62 269 ILE A CA 1
ATOM 2115 C C . ILE A 1 269 ? 22.599 1.543 -14.252 1.00 85.62 269 ILE A C 1
ATOM 2117 O O . ILE A 1 269 ? 21.839 1.660 -13.290 1.00 85.62 269 ILE A O 1
ATOM 2121 N N . ALA A 1 270 ? 22.296 2.059 -15.449 1.00 86.25 270 ALA A N 1
ATOM 2122 C CA . ALA A 1 270 ? 21.058 2.800 -15.693 1.00 86.25 270 ALA A CA 1
ATOM 2123 C C . ALA A 1 270 ? 19.819 1.889 -15.614 1.00 86.25 270 ALA A C 1
ATOM 2125 O O . ALA A 1 270 ? 18.823 2.263 -14.989 1.00 86.25 270 ALA A O 1
ATOM 2126 N N . GLY A 1 271 ? 19.901 0.682 -16.185 1.00 87.12 271 GLY A N 1
ATOM 2127 C CA . GLY A 1 271 ? 18.851 -0.339 -16.108 1.00 87.12 271 GLY A CA 1
ATOM 2128 C C . GLY A 1 271 ? 18.623 -0.836 -14.679 1.00 87.12 271 GLY A C 1
ATOM 2129 O O . GLY A 1 271 ? 17.483 -0.889 -14.211 1.00 87.12 271 GLY A O 1
ATOM 2130 N N . VAL A 1 272 ? 19.708 -1.073 -13.935 1.00 88.44 272 VAL A N 1
ATOM 2131 C CA . VAL A 1 272 ? 19.655 -1.422 -12.506 1.00 88.44 272 VAL A CA 1
ATOM 2132 C C . VAL A 1 272 ? 18.933 -0.342 -11.698 1.00 88.44 272 VAL A C 1
ATOM 2134 O O . VAL A 1 272 ? 18.000 -0.646 -10.954 1.00 88.44 272 VAL A O 1
ATOM 2137 N N . ASN A 1 273 ? 19.309 0.930 -11.873 1.00 86.81 273 ASN A N 1
ATOM 2138 C CA . ASN A 1 273 ? 18.667 2.035 -11.160 1.00 86.81 273 ASN A CA 1
ATOM 2139 C C . ASN A 1 273 ? 17.167 2.127 -11.484 1.00 86.81 273 ASN A C 1
ATOM 2141 O O . ASN A 1 273 ? 16.346 2.300 -10.584 1.00 86.81 273 ASN A O 1
ATOM 2145 N N . LYS A 1 274 ? 16.791 1.941 -12.756 1.00 87.94 274 LYS A N 1
ATOM 2146 C CA . LYS A 1 274 ? 15.387 1.909 -13.187 1.00 87.94 274 LYS A CA 1
ATOM 2147 C C . LYS A 1 274 ? 14.603 0.790 -12.491 1.00 87.94 274 LYS A C 1
ATOM 2149 O O . LYS A 1 274 ? 13.504 1.048 -12.002 1.00 87.94 274 LYS A O 1
ATOM 2154 N N . CYS A 1 275 ? 15.165 -0.416 -12.400 1.00 89.12 275 CYS A N 1
ATOM 2155 C CA . CYS A 1 275 ? 14.521 -1.554 -11.736 1.00 89.12 275 CYS A CA 1
ATOM 2156 C C . CYS A 1 275 ? 14.328 -1.313 -10.231 1.00 89.12 275 CYS A C 1
ATOM 2158 O O . CYS A 1 275 ? 13.250 -1.579 -9.693 1.00 89.12 275 CYS A O 1
ATOM 2160 N N . VAL A 1 276 ? 15.338 -0.759 -9.552 1.00 88.19 276 VAL A N 1
ATOM 2161 C CA . VAL A 1 276 ? 15.263 -0.444 -8.115 1.00 88.19 276 VAL A CA 1
ATOM 2162 C C . VAL A 1 276 ? 14.199 0.617 -7.843 1.00 88.19 276 VAL A C 1
ATOM 2164 O O . VAL A 1 276 ? 13.332 0.412 -6.993 1.00 88.19 276 VAL A O 1
ATOM 2167 N N . VAL A 1 277 ? 14.211 1.721 -8.594 1.00 90.56 277 VAL A N 1
ATOM 2168 C CA . VAL A 1 277 ? 13.221 2.799 -8.444 1.00 90.56 277 VAL A CA 1
ATOM 2169 C C . VAL A 1 277 ? 11.807 2.280 -8.707 1.00 90.56 277 VAL A C 1
ATOM 2171 O O . VAL A 1 277 ? 10.901 2.544 -7.918 1.00 90.56 277 VAL A O 1
ATOM 2174 N N . HIS A 1 278 ? 11.615 1.487 -9.763 1.00 90.12 278 HIS A N 1
ATOM 2175 C CA . HIS A 1 278 ? 10.314 0.895 -10.074 1.00 90.12 278 HIS A CA 1
ATOM 2176 C C . HIS A 1 278 ? 9.816 -0.043 -8.963 1.00 90.12 278 HIS A C 1
ATOM 2178 O O . HIS A 1 278 ? 8.640 0.003 -8.596 1.00 90.12 278 HIS A O 1
ATOM 2184 N N . THR A 1 279 ? 10.708 -0.847 -8.379 1.00 88.44 279 THR A N 1
ATOM 2185 C CA . THR A 1 279 ? 10.369 -1.739 -7.259 1.00 88.44 279 THR A CA 1
ATOM 2186 C C . THR A 1 279 ? 9.918 -0.942 -6.035 1.00 88.44 279 THR A C 1
ATOM 2188 O O . THR A 1 279 ? 8.897 -1.271 -5.433 1.00 88.44 279 THR A O 1
ATOM 2191 N N . ILE A 1 280 ? 10.630 0.137 -5.691 1.00 89.19 280 ILE A N 1
ATOM 2192 C CA . ILE A 1 280 ? 10.269 1.009 -4.564 1.00 89.19 280 ILE A CA 1
ATOM 2193 C C . ILE A 1 280 ? 8.893 1.639 -4.799 1.00 89.19 280 ILE A C 1
ATOM 2195 O O . ILE A 1 280 ? 8.030 1.546 -3.931 1.00 89.19 280 ILE A O 1
ATOM 2199 N N . ILE A 1 281 ? 8.659 2.224 -5.977 1.00 90.56 281 ILE A N 1
ATOM 2200 C CA . ILE A 1 281 ? 7.381 2.874 -6.309 1.00 90.56 281 ILE A CA 1
ATOM 2201 C C . ILE A 1 281 ? 6.218 1.877 -6.222 1.00 90.56 281 ILE A C 1
ATOM 2203 O O . ILE A 1 281 ? 5.186 2.180 -5.626 1.00 90.56 281 ILE A O 1
ATOM 2207 N N . THR A 1 282 ? 6.404 0.664 -6.744 1.00 89.38 282 THR A N 1
ATOM 2208 C CA . THR A 1 282 ? 5.371 -0.386 -6.741 1.00 89.38 282 THR A CA 1
ATOM 2209 C C . THR A 1 282 ? 5.039 -0.889 -5.330 1.00 89.38 282 THR A C 1
ATOM 2211 O O . THR A 1 282 ? 3.929 -1.359 -5.088 1.00 89.38 282 THR A O 1
ATOM 2214 N N . MET A 1 283 ? 5.967 -0.763 -4.376 1.00 88.06 283 MET A N 1
ATOM 2215 C CA . MET A 1 283 ? 5.745 -1.123 -2.970 1.00 88.06 283 MET A CA 1
ATOM 2216 C C . MET A 1 283 ? 5.012 -0.045 -2.165 1.00 88.06 283 MET A C 1
ATOM 2218 O O . MET A 1 283 ? 4.377 -0.370 -1.161 1.00 88.06 283 MET A O 1
ATOM 2222 N N . ILE A 1 284 ? 5.062 1.224 -2.582 1.00 90.12 284 ILE A N 1
ATOM 2223 C CA . ILE A 1 284 ? 4.447 2.330 -1.830 1.00 90.12 284 ILE A CA 1
ATOM 2224 C C . ILE A 1 284 ? 2.927 2.164 -1.742 1.00 90.12 284 ILE A C 1
ATOM 2226 O O . ILE A 1 284 ? 2.359 2.312 -0.663 1.00 90.12 284 ILE A O 1
ATOM 2230 N N . GLN A 1 285 ? 2.261 1.821 -2.848 1.00 89.31 285 GLN A N 1
ATOM 2231 C CA . GLN A 1 285 ? 0.802 1.681 -2.876 1.00 89.31 285 GLN A CA 1
ATOM 2232 C C . GLN A 1 285 ? 0.288 0.631 -1.862 1.00 89.31 285 GLN A C 1
ATOM 2234 O O . GLN A 1 285 ? -0.502 0.998 -0.991 1.00 89.31 285 GLN A O 1
ATOM 2239 N N . PRO A 1 286 ? 0.736 -0.643 -1.869 1.00 89.88 286 PRO A N 1
ATOM 2240 C CA . PRO A 1 286 ? 0.300 -1.624 -0.872 1.00 89.88 286 PRO A CA 1
ATOM 2241 C C . PRO A 1 286 ? 0.744 -1.277 0.557 1.00 89.88 286 PRO A C 1
ATOM 2243 O O . PRO A 1 286 ? 0.017 -1.595 1.499 1.00 89.88 286 PRO A O 1
ATOM 2246 N N . ALA A 1 287 ? 1.882 -0.592 0.738 1.00 90.56 287 ALA A N 1
ATOM 2247 C CA . ALA A 1 287 ? 2.302 -0.087 2.047 1.00 90.56 287 ALA A CA 1
ATOM 2248 C C . ALA A 1 287 ? 1.284 0.883 2.641 1.00 90.56 287 ALA A C 1
ATOM 2250 O O . ALA A 1 287 ? 0.861 0.692 3.779 1.00 90.56 287 ALA A O 1
ATOM 2251 N N . ILE A 1 288 ? 0.837 1.864 1.855 1.00 91.81 288 ILE A N 1
ATOM 2252 C CA . ILE A 1 288 ? -0.192 2.822 2.262 1.00 91.81 288 ILE A CA 1
ATOM 2253 C C . ILE A 1 288 ? -1.447 2.075 2.723 1.00 91.81 288 ILE A C 1
ATOM 2255 O O . ILE A 1 288 ? -1.909 2.283 3.843 1.00 91.81 288 ILE A O 1
ATOM 2259 N N . TYR A 1 289 ? -1.957 1.146 1.911 1.00 90.56 289 TYR A N 1
ATOM 2260 C CA . TYR A 1 289 ? -3.131 0.351 2.275 1.00 90.56 289 TYR A CA 1
ATOM 2261 C C . TYR A 1 289 ? -2.955 -0.386 3.609 1.00 90.56 289 TYR A C 1
ATOM 2263 O O . TYR A 1 289 ? -3.855 -0.338 4.447 1.00 90.56 289 TYR A O 1
ATOM 2271 N N . CYS A 1 290 ? -1.793 -1.010 3.828 1.00 89.69 290 CYS A N 1
ATOM 2272 C CA . CYS A 1 290 ? -1.500 -1.748 5.056 1.00 89.69 290 CYS A CA 1
ATOM 2273 C C . CYS A 1 290 ? -1.427 -0.836 6.291 1.00 89.69 290 CYS A C 1
ATOM 2275 O O . CYS A 1 290 ? -1.943 -1.218 7.342 1.00 89.69 290 CYS A O 1
ATOM 2277 N N . ILE A 1 291 ? -0.837 0.361 6.171 1.00 90.94 291 ILE A N 1
ATOM 2278 C CA . ILE A 1 291 ? -0.774 1.359 7.254 1.00 90.94 291 ILE A CA 1
ATOM 2279 C C . ILE A 1 291 ? -2.188 1.752 7.681 1.00 90.94 291 ILE A C 1
ATOM 2281 O O . ILE A 1 291 ? -2.561 1.548 8.830 1.00 90.94 291 ILE A O 1
ATOM 2285 N N . TYR A 1 292 ? -3.021 2.210 6.743 1.00 91.69 292 TYR A N 1
ATOM 2286 C CA . TYR A 1 292 ? -4.372 2.674 7.072 1.00 91.69 292 TYR A CA 1
ATOM 2287 C C . TYR A 1 292 ? -5.281 1.557 7.594 1.00 91.69 292 TYR A C 1
ATOM 2289 O O . TYR A 1 292 ? -6.125 1.801 8.460 1.00 91.69 292 TYR A O 1
ATOM 2297 N N . THR A 1 293 ? -5.121 0.320 7.107 1.00 89.50 293 THR A N 1
ATOM 2298 C CA . THR A 1 293 ? -5.812 -0.819 7.725 1.00 89.50 293 THR A CA 1
ATOM 2299 C C . THR A 1 293 ? -5.333 -1.057 9.148 1.00 89.50 293 THR A C 1
ATOM 2301 O O . THR A 1 293 ? -6.166 -1.282 10.018 1.00 89.50 293 THR A O 1
ATOM 2304 N N . ASN A 1 294 ? -4.024 -0.992 9.401 1.00 90.00 294 ASN A N 1
ATOM 2305 C CA . ASN A 1 294 ? -3.461 -1.242 10.722 1.00 90.00 294 ASN A CA 1
ATOM 2306 C C . ASN A 1 294 ? -3.916 -0.180 11.732 1.00 90.00 294 ASN A C 1
ATOM 2308 O O . ASN A 1 294 ? -4.414 -0.541 12.793 1.00 90.00 294 ASN A O 1
ATOM 2312 N N . ASP A 1 295 ? -3.868 1.100 11.358 1.00 91.12 295 ASP A N 1
ATOM 2313 C CA . ASP A 1 295 ? -4.318 2.222 12.193 1.00 91.12 295 ASP A CA 1
ATOM 2314 C C . ASP A 1 295 ? -5.802 2.103 12.577 1.00 91.12 295 ASP A C 1
ATOM 2316 O O . ASP A 1 295 ? -6.207 2.412 13.703 1.00 91.12 295 ASP A O 1
ATOM 2320 N N . LEU A 1 296 ? -6.637 1.639 11.640 1.00 92.25 296 LEU A N 1
ATOM 2321 C CA . LEU A 1 296 ? -8.054 1.381 11.884 1.00 92.25 296 LEU A CA 1
ATOM 2322 C C . LEU A 1 296 ? -8.258 0.222 12.872 1.00 92.25 296 LEU A C 1
ATOM 2324 O O . LEU A 1 296 ? -9.099 0.321 13.769 1.00 92.25 296 LEU A O 1
ATOM 2328 N N . VAL A 1 297 ? -7.514 -0.876 12.706 1.00 90.75 297 VAL A N 1
ATOM 2329 C CA . VAL A 1 297 ? -7.582 -2.031 13.614 1.00 90.75 297 VAL A CA 1
ATOM 2330 C C . VAL A 1 297 ? -7.122 -1.641 15.014 1.00 90.75 297 VAL A C 1
ATOM 2332 O O . VAL A 1 297 ? -7.836 -1.913 15.977 1.00 90.75 297 VAL A O 1
ATOM 2335 N N . GLU A 1 298 ? -5.998 -0.937 15.120 1.00 91.12 298 GLU A N 1
ATOM 2336 C CA . GLU A 1 298 ? -5.451 -0.450 16.385 1.00 91.12 298 GLU A CA 1
ATOM 2337 C C . GLU A 1 298 ? -6.439 0.478 17.106 1.00 91.12 298 GLU A C 1
ATOM 2339 O O . GLU A 1 298 ? -6.725 0.296 18.291 1.00 91.12 298 GLU A O 1
ATOM 2344 N N . SER A 1 299 ? -7.048 1.425 16.384 1.00 91.88 299 SER A N 1
ATOM 2345 C CA . SER A 1 299 ? -8.032 2.350 16.964 1.00 91.88 299 SER A CA 1
ATOM 2346 C C . SER A 1 299 ? -9.288 1.634 17.476 1.00 91.88 299 SER A C 1
ATOM 2348 O O . SER A 1 299 ? -9.834 2.017 18.516 1.00 91.88 299 SER A O 1
ATOM 2350 N N . ALA A 1 300 ? -9.729 0.577 16.786 1.00 91.88 300 ALA A N 1
ATOM 2351 C CA . ALA A 1 300 ? -10.855 -0.252 17.214 1.00 91.88 300 ALA A CA 1
ATOM 2352 C C . ALA A 1 300 ? -10.512 -1.150 18.419 1.00 91.88 300 ALA A C 1
ATOM 2354 O O . ALA A 1 300 ? -11.360 -1.384 19.284 1.00 91.88 300 ALA A O 1
ATOM 2355 N N . GLU A 1 301 ? -9.281 -1.659 18.503 1.00 91.50 301 GLU A N 1
ATOM 2356 C CA . GLU A 1 301 ? -8.811 -2.457 19.643 1.00 91.50 301 GLU A CA 1
ATOM 2357 C C . GLU A 1 301 ? -8.622 -1.596 20.897 1.00 91.50 301 GLU A C 1
ATOM 2359 O O . GLU A 1 301 ? -8.993 -2.020 21.996 1.00 91.50 301 GLU A O 1
ATOM 2364 N N . ARG A 1 302 ? -8.172 -0.345 20.733 1.00 92.25 302 ARG A N 1
ATOM 2365 C CA . ARG A 1 302 ? -8.037 0.638 21.819 1.00 92.25 302 ARG A CA 1
ATOM 2366 C C . ARG A 1 302 ? -9.354 0.923 22.548 1.00 92.25 302 ARG A C 1
ATOM 2368 O O . ARG A 1 302 ? -9.318 1.289 23.721 1.00 92.25 302 ARG A O 1
ATOM 2375 N N . THR A 1 303 ? -10.511 0.662 21.932 1.00 92.38 303 THR A N 1
ATOM 2376 C CA . THR A 1 303 ? -11.819 0.730 22.610 1.00 92.38 303 THR A CA 1
ATOM 2377 C C . THR A 1 303 ? -11.911 -0.207 23.814 1.00 92.38 303 THR A C 1
ATOM 2379 O O . THR A 1 303 ? -12.566 0.131 24.797 1.00 92.38 303 THR A O 1
ATOM 2382 N N . ALA A 1 304 ? -11.233 -1.360 23.795 1.00 91.31 304 ALA A N 1
ATOM 2383 C CA . ALA A 1 304 ? -11.192 -2.251 24.953 1.00 91.31 304 ALA A CA 1
ATOM 2384 C C . ALA A 1 304 ? -10.461 -1.609 26.143 1.00 91.31 304 ALA A C 1
ATOM 2386 O O . ALA A 1 304 ? -10.943 -1.700 27.274 1.00 91.31 304 ALA A O 1
ATOM 2387 N N . THR A 1 305 ? -9.331 -0.951 25.876 1.00 91.38 305 THR A N 1
ATOM 2388 C CA . THR A 1 305 ? -8.530 -0.236 26.877 1.00 91.38 305 THR A CA 1
ATOM 2389 C C . THR A 1 305 ? -9.276 0.990 27.395 1.00 91.38 305 THR A C 1
ATOM 2391 O O . THR A 1 305 ? -9.416 1.144 28.601 1.00 91.38 305 THR A O 1
ATOM 2394 N N . ALA A 1 306 ? -9.875 1.786 26.506 1.00 90.88 306 ALA A N 1
ATOM 2395 C CA . ALA A 1 306 ? -10.686 2.943 26.886 1.00 90.88 306 ALA A CA 1
ATOM 2396 C C . ALA A 1 306 ? -11.902 2.556 27.746 1.00 90.88 306 ALA A C 1
ATOM 2398 O O . ALA A 1 306 ? -12.239 3.238 28.710 1.00 90.88 306 ALA A O 1
ATOM 2399 N N . ALA A 1 307 ? -12.537 1.418 27.447 1.00 89.69 307 ALA A N 1
ATOM 2400 C CA . ALA A 1 307 ? -13.612 0.877 28.274 1.00 89.69 307 ALA A CA 1
ATOM 2401 C C . ALA A 1 307 ? -13.125 0.503 29.678 1.00 89.69 307 ALA A C 1
ATOM 2403 O O . ALA A 1 307 ? -13.837 0.735 30.653 1.00 89.69 307 ALA A O 1
ATOM 2404 N N . TYR A 1 308 ? -11.922 -0.062 29.781 1.00 87.56 308 TYR A N 1
ATOM 2405 C CA . TYR A 1 308 ? -11.319 -0.429 31.057 1.00 87.56 308 TYR A CA 1
ATOM 2406 C C . TYR A 1 308 ? -10.921 0.793 31.898 1.00 87.56 308 TYR A C 1
ATOM 2408 O O . TYR A 1 308 ? -11.108 0.758 33.111 1.00 87.56 308 TYR A O 1
ATOM 2416 N N . GLU A 1 309 ? -10.422 1.851 31.255 1.00 87.00 309 GLU A N 1
ATOM 2417 C CA . GLU A 1 309 ? -9.993 3.109 31.888 1.00 87.00 309 GLU A CA 1
ATOM 2418 C C . GLU A 1 309 ? -11.153 4.031 32.298 1.00 87.00 309 GLU A C 1
ATOM 2420 O O . GLU A 1 309 ? -10.931 5.000 33.015 1.00 87.00 309 GLU A O 1
ATOM 2425 N N . SER A 1 310 ? -12.390 3.736 31.888 1.00 84.50 310 SER A N 1
ATOM 2426 C CA . SER A 1 310 ? -13.570 4.465 32.374 1.00 84.50 310 SER A CA 1
ATOM 2427 C C . SER A 1 310 ? -13.815 4.237 33.879 1.00 84.50 310 SER A C 1
ATOM 2429 O O . SER A 1 310 ? -13.468 3.189 34.423 1.00 84.50 310 SER A O 1
ATOM 2431 N N . ASP A 1 311 ? -14.484 5.167 34.568 1.00 83.62 311 ASP A N 1
ATOM 2432 C CA . ASP A 1 311 ? -14.791 5.076 36.011 1.00 83.62 311 ASP A CA 1
ATOM 2433 C C . ASP A 1 311 ? -15.925 4.066 36.349 1.00 83.62 311 ASP A C 1
ATOM 2435 O O . ASP A 1 311 ? -16.821 4.296 37.161 1.00 83.62 311 ASP A O 1
ATOM 2439 N N . TRP A 1 312 ? -15.913 2.876 35.743 1.00 84.38 312 TRP A N 1
ATOM 2440 C CA . TRP A 1 312 ? -16.988 1.877 35.843 1.00 84.38 312 TRP A CA 1
ATOM 2441 C C . TRP A 1 312 ? -17.095 1.171 37.210 1.00 84.38 312 TRP A C 1
ATOM 2443 O O . TRP A 1 312 ? -18.082 0.475 37.474 1.00 84.38 312 TRP A O 1
ATOM 2453 N N . VAL A 1 313 ? -16.098 1.307 38.093 1.00 82.06 313 VAL A N 1
ATOM 2454 C CA . VAL A 1 313 ? -16.018 0.571 39.372 1.00 82.06 313 VAL A CA 1
ATOM 2455 C C . VAL A 1 313 ? -17.071 1.045 40.379 1.00 82.06 313 VAL A C 1
ATOM 2457 O O . VAL A 1 313 ? -17.678 0.209 41.059 1.00 82.06 313 VAL A O 1
ATOM 2460 N N . ALA A 1 314 ? -17.325 2.352 40.452 1.00 78.88 314 ALA A N 1
ATOM 2461 C CA . ALA A 1 314 ? -18.292 2.950 41.379 1.00 78.88 314 ALA A CA 1
ATOM 2462 C C . ALA A 1 314 ? -19.746 2.910 40.860 1.00 78.88 314 ALA A C 1
ATOM 2464 O O . ALA A 1 314 ? -20.681 3.196 41.603 1.00 78.88 314 ALA A O 1
ATOM 2465 N N . GLU A 1 315 ? -19.946 2.513 39.602 1.00 81.88 315 GLU A N 1
ATOM 2466 C CA . GLU A 1 315 ? -21.228 2.595 38.903 1.00 81.88 315 GLU A CA 1
ATOM 2467 C C . GLU A 1 315 ? -22.146 1.370 39.101 1.00 81.88 315 GLU A C 1
ATOM 2469 O O . GLU A 1 315 ? -21.779 0.323 39.653 1.00 81.88 315 GLU A O 1
ATOM 2474 N N . THR A 1 316 ? -23.390 1.496 38.623 1.00 84.62 316 THR A N 1
ATOM 2475 C CA . THR A 1 316 ? -24.433 0.457 38.735 1.00 84.62 316 THR A CA 1
ATOM 2476 C C . THR A 1 316 ? -24.045 -0.878 38.077 1.00 84.62 316 THR A C 1
ATOM 2478 O O . THR A 1 316 ? -23.295 -0.936 37.103 1.00 84.62 316 THR A O 1
ATOM 2481 N N . GLN A 1 317 ? -24.629 -1.995 38.536 1.00 85.75 317 GLN A N 1
ATOM 2482 C CA . GLN A 1 317 ? -24.384 -3.323 37.941 1.00 85.75 317 GLN A CA 1
ATOM 2483 C C . GLN A 1 317 ? -24.715 -3.401 36.441 1.00 85.75 317 GLN A C 1
ATOM 2485 O O . GLN A 1 317 ? -24.061 -4.131 35.697 1.00 85.75 317 GLN A O 1
ATOM 2490 N N . ASN A 1 318 ? -25.710 -2.641 35.978 1.00 84.25 318 ASN A N 1
ATOM 2491 C CA . ASN A 1 318 ? -26.052 -2.584 34.557 1.00 84.25 318 ASN A CA 1
ATOM 2492 C C . ASN A 1 318 ? -24.956 -1.882 33.743 1.00 84.25 318 ASN A C 1
ATOM 2494 O O . ASN A 1 318 ? -24.611 -2.364 32.666 1.00 84.25 318 ASN A O 1
ATOM 2498 N N . PHE A 1 319 ? -24.356 -0.817 34.284 1.00 86.88 319 PHE A N 1
ATOM 2499 C CA . PHE A 1 319 ? -23.212 -0.137 33.672 1.00 86.88 319 PHE A CA 1
ATOM 2500 C C . PHE A 1 319 ? -22.023 -1.093 33.527 1.00 86.88 319 PHE A C 1
ATOM 2502 O O . PHE A 1 319 ? -21.513 -1.294 32.425 1.00 86.88 319 PHE A O 1
ATOM 2509 N N . LYS A 1 320 ? -21.672 -1.795 34.612 1.00 89.00 320 LYS A N 1
ATOM 2510 C CA . LYS A 1 320 ? -20.584 -2.790 34.636 1.00 89.00 320 LYS A CA 1
ATOM 2511 C C . LYS A 1 320 ? -20.769 -3.890 33.588 1.00 89.00 320 LYS A C 1
ATOM 2513 O O . LYS A 1 320 ? -19.820 -4.262 32.900 1.00 89.00 320 LYS A O 1
ATOM 2518 N N . LYS A 1 321 ? -21.995 -4.404 33.432 1.00 89.31 321 LYS A N 1
ATOM 2519 C CA . LYS A 1 321 ? -22.319 -5.412 32.407 1.00 89.31 321 LYS A CA 1
ATOM 2520 C C . LYS A 1 321 ? -22.137 -4.871 30.987 1.00 89.31 321 LYS A C 1
ATOM 2522 O O . LYS A 1 321 ? -21.562 -5.575 30.158 1.00 89.31 321 LYS A O 1
ATOM 2527 N N . SER A 1 322 ? -22.594 -3.650 30.711 1.00 88.00 322 SER A N 1
ATOM 2528 C CA . SER A 1 322 ? -22.464 -3.021 29.391 1.00 88.00 322 SER A CA 1
ATOM 2529 C C . SER A 1 322 ? -21.006 -2.750 29.016 1.00 88.00 322 SER A C 1
ATOM 2531 O O . SER A 1 322 ? -20.593 -3.123 27.918 1.00 88.00 322 SER A O 1
ATOM 2533 N N . VAL A 1 323 ? -20.209 -2.195 29.938 1.00 89.81 323 VAL A N 1
ATOM 2534 C CA . VAL A 1 323 ? -18.762 -1.994 29.739 1.00 89.81 323 VAL A CA 1
ATOM 2535 C C . VAL A 1 323 ? -18.081 -3.330 29.451 1.00 89.81 323 VAL A C 1
ATOM 2537 O O . VAL A 1 323 ? -17.407 -3.468 28.434 1.00 89.81 323 VAL A O 1
ATOM 2540 N N . ARG A 1 324 ? -18.353 -4.365 30.260 1.00 90.19 324 ARG A N 1
ATOM 2541 C CA . ARG A 1 324 ? -17.790 -5.708 30.054 1.00 90.19 324 ARG A CA 1
ATOM 2542 C C . ARG A 1 324 ? -18.127 -6.288 28.678 1.00 90.19 324 ARG A C 1
ATOM 2544 O O . ARG A 1 324 ? -17.254 -6.864 28.032 1.00 90.19 324 ARG A O 1
ATOM 2551 N N . LEU A 1 325 ? -19.378 -6.167 28.228 1.00 89.62 325 LEU A N 1
ATOM 2552 C CA . LEU A 1 325 ? -19.786 -6.632 26.897 1.00 89.62 325 LEU A CA 1
ATOM 2553 C C . LEU A 1 325 ? -19.032 -5.894 25.788 1.00 89.62 325 LEU A C 1
ATOM 2555 O O . LEU A 1 325 ? -18.604 -6.524 24.821 1.00 89.62 325 LEU A O 1
ATOM 2559 N N . MET A 1 326 ? -18.845 -4.584 25.939 1.00 89.31 326 MET A N 1
ATOM 2560 C CA . MET A 1 326 ? -18.106 -3.775 24.980 1.00 89.31 326 MET A CA 1
ATOM 2561 C C . MET A 1 326 ? -16.629 -4.174 24.931 1.00 89.31 326 MET A C 1
ATOM 2563 O O . MET A 1 326 ? -16.140 -4.485 23.848 1.00 89.31 326 MET A O 1
ATOM 2567 N N . THR A 1 327 ? -15.965 -4.301 26.084 1.00 90.31 327 THR A N 1
ATOM 2568 C CA . THR A 1 327 ? -14.575 -4.773 26.183 1.00 90.31 327 THR A CA 1
ATOM 2569 C C . THR A 1 327 ? -14.400 -6.138 25.520 1.00 90.31 327 THR A C 1
ATOM 2571 O O . THR A 1 327 ? -13.542 -6.287 24.652 1.00 90.31 327 THR A O 1
ATOM 2574 N N . MET A 1 328 ? -15.251 -7.123 25.843 1.00 89.38 328 MET A N 1
ATOM 2575 C CA . MET A 1 328 ? -15.176 -8.451 25.214 1.00 89.38 328 MET A CA 1
ATOM 2576 C C . MET A 1 328 ? -15.389 -8.385 23.696 1.00 89.38 328 MET A C 1
ATOM 2578 O O . MET A 1 328 ? -14.783 -9.150 22.944 1.00 89.38 328 MET A O 1
ATOM 2582 N N . ARG A 1 329 ? -16.255 -7.481 23.219 1.00 88.69 329 ARG A N 1
ATOM 2583 C CA . ARG A 1 329 ? -16.523 -7.341 21.786 1.00 88.69 329 ARG A CA 1
ATOM 2584 C C . ARG A 1 329 ? -15.368 -6.684 21.034 1.00 88.69 329 ARG A C 1
ATOM 2586 O O . ARG A 1 329 ? -15.104 -7.124 19.910 1.00 88.69 329 ARG A O 1
ATOM 2593 N N . SER A 1 330 ? -14.719 -5.684 21.630 1.00 86.81 330 SER A N 1
ATOM 2594 C CA . SER A 1 330 ? -13.554 -4.980 21.077 1.00 86.81 330 SER A CA 1
ATOM 2595 C C . SER A 1 330 ? -12.306 -5.871 21.078 1.00 86.81 330 SER A C 1
ATOM 2597 O O . SER A 1 330 ? -11.606 -5.937 20.074 1.00 86.81 330 SER A O 1
ATOM 2599 N N . GLN A 1 331 ? -12.099 -6.678 22.127 1.00 84.19 331 GLN A N 1
ATOM 2600 C CA . GLN A 1 331 ? -10.985 -7.639 22.223 1.00 84.19 331 GLN A CA 1
ATOM 2601 C C . GLN A 1 331 ? -11.022 -8.762 21.181 1.00 84.19 331 GLN A C 1
ATOM 2603 O O . GLN A 1 331 ? -10.005 -9.396 20.915 1.00 84.19 331 GLN A O 1
ATOM 2608 N N . LYS A 1 332 ? -12.181 -9.030 20.563 1.00 79.38 332 LYS A N 1
ATOM 2609 C CA . LYS A 1 332 ? -12.266 -10.011 19.470 1.00 79.38 332 LYS A CA 1
ATOM 2610 C C . LYS A 1 332 ? -11.432 -9.586 18.244 1.00 79.38 332 LYS A C 1
ATOM 2612 O O . LYS A 1 332 ? -11.162 -10.441 17.399 1.00 79.38 332 LYS A O 1
ATOM 2617 N N . GLY A 1 333 ? -11.013 -8.315 18.185 1.00 67.50 333 GLY A N 1
ATOM 2618 C CA . GLY A 1 333 ? -10.128 -7.740 17.176 1.00 67.50 333 GLY A CA 1
ATOM 2619 C C . GLY A 1 333 ? -10.825 -7.574 15.829 1.00 67.50 333 GLY A C 1
ATOM 2620 O O . GLY A 1 333 ? -11.477 -8.493 15.317 1.00 67.50 333 GLY A O 1
ATOM 2621 N N . LEU A 1 334 ? -10.699 -6.397 15.218 1.00 73.31 334 LEU A N 1
ATOM 2622 C CA . LEU A 1 334 ? -11.146 -6.194 13.844 1.00 73.31 334 LEU A CA 1
ATOM 2623 C C . LEU A 1 334 ? -10.094 -6.790 12.901 1.00 73.31 334 LEU A C 1
ATOM 2625 O O . LEU A 1 334 ? -9.213 -6.100 12.420 1.00 73.31 334 LEU A O 1
ATOM 2629 N N . LYS A 1 335 ? -10.142 -8.092 12.615 1.00 69.12 335 LYS A N 1
ATOM 2630 C CA . LYS A 1 335 ? -9.154 -8.686 11.698 1.00 69.12 335 LYS A CA 1
ATOM 2631 C C . LYS A 1 335 ? -9.522 -8.403 10.241 1.00 69.12 335 LYS A C 1
ATOM 2633 O O . LYS A 1 335 ? -10.477 -8.996 9.720 1.00 69.12 335 LYS A O 1
ATOM 2638 N N . PHE A 1 336 ? -8.736 -7.570 9.557 1.00 69.25 336 PHE A N 1
ATOM 2639 C CA . PHE A 1 336 ? -8.765 -7.391 8.096 1.00 69.25 336 PHE A CA 1
ATOM 2640 C C . PHE A 1 336 ? -8.168 -8.615 7.379 1.00 69.25 336 PHE A C 1
ATOM 2642 O O . PHE A 1 336 ?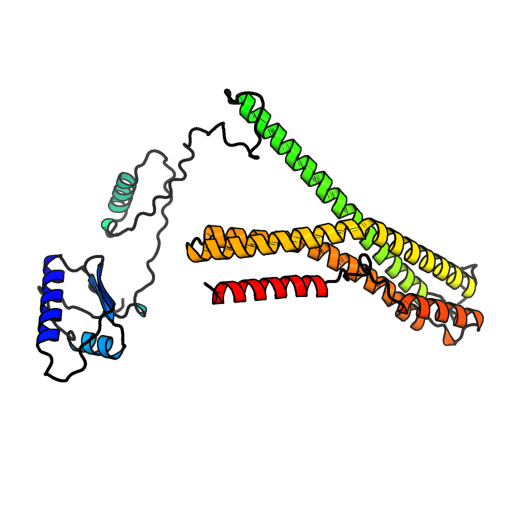 -7.112 -8.587 6.753 1.00 69.25 336 PHE A O 1
ATOM 2649 N N . ARG A 1 337 ? -8.869 -9.745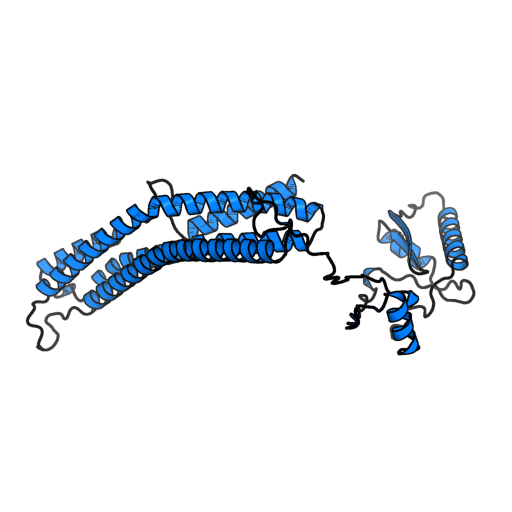 7.501 1.00 66.94 337 ARG A N 1
ATOM 2650 C CA . ARG A 1 337 ? -8.539 -10.991 6.810 1.00 66.94 337 ARG A CA 1
ATOM 2651 C C . ARG A 1 337 ? -9.303 -11.067 5.494 1.00 66.94 337 ARG A C 1
ATOM 2653 O O . ARG A 1 337 ? -10.535 -11.127 5.515 1.00 66.94 337 ARG A O 1
ATOM 2660 N N . ILE A 1 338 ? -8.587 -11.088 4.374 1.00 66.31 338 ILE A N 1
ATOM 2661 C CA . ILE A 1 338 ? -9.168 -11.275 3.041 1.00 66.31 338 ILE A CA 1
ATOM 2662 C C . ILE A 1 338 ? -9.538 -12.749 2.886 1.00 66.31 338 ILE A C 1
ATOM 2664 O O . ILE A 1 338 ? -8.662 -13.614 2.948 1.00 66.31 338 ILE A O 1
ATOM 2668 N N . TYR A 1 339 ? -10.833 -13.035 2.704 1.00 60.25 339 TYR A N 1
ATOM 2669 C CA . TYR A 1 339 ? -11.396 -14.363 2.391 1.00 60.25 339 TYR A CA 1
ATOM 2670 C C . TYR A 1 339 ? -10.899 -15.549 3.251 1.00 60.25 339 TYR A C 1
ATOM 2672 O O . TYR A 1 339 ? -11.083 -16.702 2.884 1.00 60.25 339 TYR A O 1
ATOM 2680 N N . GLY A 1 340 ? -10.287 -15.298 4.412 1.00 59.28 340 GLY A N 1
ATOM 2681 C CA . GLY A 1 340 ? -9.709 -16.344 5.259 1.00 59.28 340 GLY A CA 1
ATOM 2682 C C . GLY A 1 340 ? -8.298 -16.807 4.867 1.00 59.28 340 GLY A C 1
ATOM 2683 O O . GLY A 1 340 ? -7.705 -17.568 5.628 1.00 59.28 340 GLY A O 1
ATOM 2684 N N . PHE A 1 341 ? -7.712 -16.320 3.772 1.00 61.06 341 PHE A N 1
ATOM 2685 C CA . PHE A 1 341 ? -6.388 -16.764 3.313 1.00 61.06 341 PHE A CA 1
ATOM 2686 C C . PHE A 1 341 ? -5.246 -15.909 3.870 1.00 61.06 341 PHE A C 1
ATOM 2688 O O . PHE A 1 341 ? -4.299 -16.459 4.424 1.00 61.06 341 PHE A O 1
ATOM 2695 N N . PHE A 1 342 ? -5.366 -14.579 3.801 1.00 67.69 342 PHE A N 1
ATOM 2696 C CA . PHE A 1 342 ? -4.275 -13.653 4.129 1.00 67.69 342 PHE A CA 1
ATOM 2697 C C . PHE A 1 342 ? -4.745 -12.497 5.016 1.00 67.69 342 PHE A C 1
ATOM 2699 O O . PHE A 1 342 ? -5.885 -12.034 4.891 1.00 67.69 342 PHE A O 1
ATOM 2706 N N . ASN A 1 343 ? -3.875 -12.051 5.924 1.00 68.94 343 ASN A N 1
ATOM 2707 C CA . ASN A 1 343 ? -4.106 -10.853 6.727 1.00 68.94 343 ASN A CA 1
ATOM 2708 C C . ASN A 1 343 ? -3.467 -9.671 5.999 1.00 68.94 343 ASN A C 1
ATOM 2710 O O . ASN A 1 343 ? -2.299 -9.721 5.628 1.00 68.94 343 ASN A O 1
ATOM 2714 N N . VAL A 1 344 ? -4.230 -8.606 5.776 1.00 73.31 344 VAL A N 1
ATOM 2715 C CA . VAL A 1 344 ? -3.646 -7.368 5.252 1.00 73.31 344 VAL A CA 1
ATOM 2716 C C . VAL A 1 344 ? -3.068 -6.622 6.436 1.00 73.31 344 VAL A C 1
ATOM 2718 O O . VAL A 1 344 ? -3.790 -5.931 7.150 1.00 73.31 344 VAL A O 1
ATOM 2721 N N . ASP A 1 345 ? -1.784 -6.842 6.683 1.00 78.44 345 ASP A N 1
ATOM 2722 C CA . ASP A 1 345 ? -1.026 -6.151 7.711 1.00 78.44 345 ASP A CA 1
ATOM 2723 C C . ASP A 1 345 ? 0.395 -5.826 7.221 1.00 78.44 345 ASP A C 1
ATOM 2725 O O . ASP A 1 345 ? 0.904 -6.367 6.233 1.00 78.44 345 ASP A O 1
ATOM 2729 N N . LEU A 1 346 ? 1.045 -4.899 7.925 1.00 79.75 346 LEU A N 1
ATOM 2730 C CA . LEU A 1 346 ? 2.421 -4.485 7.637 1.00 79.75 346 LEU A CA 1
ATOM 2731 C C . LEU A 1 346 ? 3.415 -5.651 7.725 1.00 79.75 346 LEU A C 1
ATOM 2733 O O . LEU A 1 346 ? 4.437 -5.667 7.031 1.00 79.75 346 LEU A O 1
ATOM 2737 N N . ASN A 1 347 ? 3.111 -6.650 8.554 1.00 83.00 347 ASN A N 1
ATOM 2738 C CA . ASN A 1 347 ? 3.935 -7.839 8.696 1.00 83.00 347 ASN A CA 1
ATOM 2739 C C . ASN A 1 347 ? 3.913 -8.680 7.409 1.00 83.00 347 ASN A C 1
ATOM 2741 O O . ASN A 1 347 ? 4.970 -9.070 6.920 1.00 83.00 347 ASN A O 1
ATOM 2745 N N . GLN A 1 348 ? 2.747 -8.889 6.798 1.00 80.19 348 GLN A N 1
ATOM 2746 C CA . GLN A 1 348 ? 2.587 -9.589 5.527 1.00 80.19 348 GLN A CA 1
ATOM 2747 C C . GLN A 1 348 ? 3.348 -8.870 4.403 1.00 80.19 348 GLN A C 1
ATOM 2749 O O . GLN A 1 348 ? 4.057 -9.522 3.635 1.00 80.19 348 GLN A O 1
ATOM 2754 N N . LEU A 1 349 ? 3.287 -7.536 4.340 1.00 80.88 349 LEU A N 1
ATOM 2755 C CA . LEU A 1 349 ? 4.073 -6.764 3.371 1.00 80.88 349 LEU A CA 1
ATOM 2756 C C . LEU A 1 349 ? 5.587 -6.934 3.583 1.00 80.88 349 LEU A C 1
ATOM 2758 O O . LEU A 1 349 ? 6.335 -7.145 2.627 1.00 80.88 349 LEU A O 1
ATOM 2762 N N . THR A 1 350 ? 6.036 -6.921 4.839 1.00 84.88 350 THR A N 1
ATOM 2763 C CA . THR A 1 350 ? 7.443 -7.172 5.189 1.00 84.88 350 THR A CA 1
ATOM 2764 C C . THR A 1 350 ? 7.882 -8.571 4.751 1.00 84.88 350 THR A C 1
ATOM 2766 O O . THR A 1 350 ? 8.959 -8.729 4.174 1.00 84.88 350 THR A O 1
ATOM 2769 N N . GLN A 1 351 ? 7.037 -9.590 4.949 1.00 84.44 351 GLN A N 1
ATOM 2770 C CA . GLN A 1 351 ? 7.323 -10.955 4.496 1.00 84.44 351 GLN A CA 1
ATOM 2771 C C . GLN A 1 351 ? 7.466 -11.045 2.974 1.00 84.44 351 GLN A C 1
ATOM 2773 O O . GLN A 1 351 ? 8.337 -11.772 2.494 1.00 84.44 351 GLN A O 1
ATOM 2778 N N . ILE A 1 352 ? 6.668 -10.294 2.208 1.00 82.88 352 ILE A N 1
ATOM 2779 C CA . ILE A 1 352 ? 6.795 -10.236 0.743 1.00 82.88 352 ILE A CA 1
ATOM 2780 C C . ILE A 1 352 ? 8.158 -9.656 0.352 1.00 82.88 352 ILE A C 1
ATOM 2782 O O . ILE A 1 352 ? 8.866 -10.264 -0.450 1.00 82.88 352 ILE A O 1
ATOM 2786 N N . GLY A 1 353 ? 8.574 -8.544 0.967 1.00 81.19 353 GLY A N 1
ATOM 2787 C CA . GLY A 1 353 ? 9.886 -7.938 0.715 1.00 81.19 353 GLY A CA 1
ATOM 2788 C C . GLY A 1 353 ? 11.058 -8.863 1.068 1.00 81.19 353 GLY A C 1
ATOM 2789 O O . GLY A 1 353 ? 11.992 -9.022 0.284 1.00 81.19 353 GLY A O 1
ATOM 2790 N N . VAL A 1 354 ? 10.988 -9.545 2.214 1.00 86.25 354 VAL A N 1
ATOM 2791 C CA . VAL A 1 354 ? 12.010 -10.525 2.622 1.00 86.25 354 VAL A CA 1
ATOM 2792 C C . VAL A 1 354 ? 12.052 -11.714 1.664 1.00 86.25 354 VAL A C 1
ATOM 2794 O O . VAL A 1 354 ? 13.133 -12.178 1.301 1.00 86.25 354 VAL A O 1
ATOM 2797 N N . THR A 1 355 ? 10.894 -12.210 1.230 1.00 84.88 355 THR A N 1
ATOM 2798 C CA . THR A 1 355 ? 10.810 -13.331 0.284 1.00 84.88 355 THR A CA 1
ATOM 2799 C C . THR A 1 355 ? 11.401 -12.953 -1.071 1.00 84.88 355 THR A C 1
ATOM 2801 O O . THR A 1 355 ? 12.173 -13.725 -1.633 1.00 84.88 355 THR A O 1
ATOM 2804 N N . ALA A 1 356 ? 11.124 -11.740 -1.550 1.00 83.88 356 ALA A N 1
ATOM 2805 C CA . ALA A 1 356 ? 11.720 -11.181 -2.758 1.00 83.88 356 ALA A CA 1
ATOM 2806 C C . ALA A 1 356 ? 13.255 -11.101 -2.663 1.00 83.88 356 ALA A C 1
ATOM 2808 O O . ALA A 1 356 ? 13.955 -11.576 -3.556 1.00 83.88 356 ALA A O 1
ATOM 2809 N N . ALA A 1 357 ? 13.793 -10.590 -1.550 1.00 84.19 357 ALA A N 1
ATOM 2810 C CA . ALA A 1 357 ? 15.239 -10.521 -1.326 1.00 84.19 357 ALA A CA 1
ATOM 2811 C C . ALA A 1 357 ? 15.894 -11.912 -1.263 1.00 84.19 357 ALA A C 1
ATOM 2813 O O . ALA A 1 357 ? 16.967 -12.123 -1.829 1.00 84.19 357 ALA A O 1
ATOM 2814 N N . ARG A 1 358 ? 15.236 -12.884 -0.616 1.00 87.38 358 ARG A N 1
ATOM 2815 C CA . ARG A 1 358 ? 15.688 -14.286 -0.584 1.00 87.38 358 ARG A CA 1
ATOM 2816 C C . ARG A 1 358 ? 15.700 -14.910 -1.975 1.00 87.38 358 ARG A C 1
ATOM 2818 O O . ARG A 1 358 ? 16.654 -15.600 -2.313 1.00 87.38 358 ARG A O 1
ATOM 2825 N N . PHE A 1 359 ? 14.664 -14.661 -2.773 1.00 86.00 359 PHE A N 1
ATOM 2826 C CA . PHE A 1 359 ? 14.581 -15.153 -4.145 1.00 86.00 359 PHE A CA 1
ATOM 2827 C C . PHE A 1 359 ? 15.681 -14.549 -5.029 1.00 86.00 359 PHE A C 1
ATOM 2829 O O . PHE A 1 359 ? 16.357 -15.284 -5.743 1.00 86.00 359 PHE A O 1
ATOM 2836 N N . PHE A 1 360 ? 15.939 -13.243 -4.913 1.00 84.56 360 PHE A N 1
ATOM 2837 C CA . PHE A 1 360 ? 17.062 -12.593 -5.593 1.00 84.56 360 PHE A CA 1
ATOM 2838 C C . PHE A 1 360 ? 18.413 -13.205 -5.193 1.00 84.56 360 PHE A C 1
ATOM 2840 O O . PHE A 1 360 ? 19.204 -13.567 -6.060 1.00 84.56 360 PHE A O 1
ATOM 2847 N N . ALA A 1 361 ? 18.662 -13.380 -3.891 1.00 87.00 361 ALA A N 1
ATOM 2848 C CA . ALA A 1 361 ? 19.896 -13.995 -3.403 1.00 87.00 361 ALA A CA 1
ATOM 2849 C C . ALA A 1 361 ? 20.068 -15.436 -3.912 1.00 87.00 361 ALA A C 1
ATOM 2851 O O . ALA A 1 361 ? 21.175 -15.835 -4.266 1.00 87.00 361 ALA A O 1
ATOM 2852 N N . LEU A 1 362 ? 18.977 -16.207 -3.983 1.00 88.31 362 LEU A N 1
ATOM 2853 C CA . LEU A 1 362 ? 18.983 -17.552 -4.555 1.00 88.31 362 LEU A CA 1
ATOM 2854 C C . LEU A 1 362 ? 19.366 -17.527 -6.038 1.00 88.31 362 LEU A C 1
ATOM 2856 O O . LEU A 1 362 ? 20.240 -18.289 -6.436 1.00 88.31 362 LEU A O 1
ATOM 2860 N N . MET A 1 363 ? 18.753 -16.655 -6.843 1.00 83.12 363 MET A N 1
ATOM 2861 C CA . MET A 1 363 ? 19.070 -16.567 -8.272 1.00 83.12 363 MET A CA 1
ATOM 2862 C C . MET A 1 363 ? 20.510 -16.118 -8.520 1.00 83.12 363 MET A C 1
ATOM 2864 O O . MET A 1 363 ? 21.173 -16.688 -9.377 1.00 83.12 363 MET A O 1
ATOM 2868 N N . ASN A 1 364 ? 21.019 -15.172 -7.729 1.00 82.44 364 ASN A N 1
ATOM 2869 C CA . ASN A 1 364 ? 22.403 -14.714 -7.837 1.00 82.44 364 ASN A CA 1
ATOM 2870 C C . ASN A 1 364 ? 23.434 -15.782 -7.433 1.00 82.44 364 ASN A C 1
ATOM 2872 O O . ASN A 1 364 ? 24.574 -15.714 -7.863 1.00 82.44 364 ASN A O 1
ATOM 2876 N N . ASN A 1 365 ? 23.057 -16.754 -6.597 1.00 84.31 365 ASN A N 1
ATOM 2877 C CA . ASN A 1 365 ? 23.917 -17.900 -6.282 1.00 84.31 365 ASN A CA 1
ATOM 2878 C C . ASN A 1 365 ? 23.856 -19.005 -7.354 1.00 84.31 365 ASN A C 1
ATOM 2880 O O . ASN A 1 365 ? 24.692 -19.905 -7.334 1.00 84.31 365 ASN A O 1
ATOM 2884 N N . LEU A 1 366 ? 22.839 -18.990 -8.224 1.00 75.81 366 LEU A N 1
ATOM 2885 C CA . LEU A 1 366 ? 22.650 -19.973 -9.297 1.00 75.81 366 LEU A CA 1
ATOM 2886 C C . LEU A 1 366 ? 23.251 -19.519 -10.638 1.00 75.81 366 LEU A C 1
ATOM 2888 O O . LEU A 1 366 ? 23.534 -20.376 -11.474 1.00 75.81 366 LEU A O 1
ATOM 2892 N N . SER A 1 367 ? 23.415 -18.209 -10.848 1.00 56.94 367 SER A N 1
ATOM 2893 C CA . SER A 1 367 ? 24.147 -17.602 -11.973 1.00 56.94 367 SER A CA 1
ATOM 2894 C C . SER A 1 367 ? 25.622 -17.434 -11.657 1.00 56.94 367 SER A C 1
ATOM 2896 O O . SER A 1 367 ? 26.445 -17.678 -12.564 1.00 56.94 367 SER A O 1
#

InterPro domains:
  IPR004117 Olfactory receptor, insect [PF02949] (121-353)
  IPR004117 Olfactory receptor, insect [PTHR21137] (136-366)
  IPR031961 Domain of unknown function DUF4780 [PF16012] (2-118)

Secondary structure (DSSP, 8-state):
--TT--SSPPPHHHHHHHHHHHHHHHHTS-TTS-PPPEEEEEEETTEEEEEESSHHHHHHHHHH-SS-EETTEE-----GGGSPPPPPPP-----TT--HHHHHHHHHHHSTT--GGG-----------S---TT--SS----SS---SHHHHHHHHHHHHHHHHHHHHHHHHHHHHHHHHHHHHHHHHHHHHHHHHT---TTS---S--S-HHHHHHHHHHHHHHHHHHHHHHHHHHHHHHHHHHHHHHHHHHHHHHHHHHHHHTT-HHHHHHHHHHHHHHHHHHHHHHHHHHHHHHHHHHHHHHHHHSSTTSS-HHHHHHHHHHHHHHHT----EETTTEE-SHHHHHHHHHHHHHHHHHHHHH-

Sequence (367 aa):
MPQLYPDQNLDPGGVTEVRKLLKWAILALPDGAKAPTFDGVWERDGAVVVNCTDEITGNWLKSLFPESKISGHTIHVVSLSERPKKHRVVVHVEDPEITSQEALCFLEKQNKGLMTSNLLLAHVIFNRNETYDLSQTAYPAIYPFAIDSMSKYIACISIELLIFISVGAWWIAADMVFLQSATHLSSQYQILNDDLMTIKTANDTPTVSNYSPIQQLNSIGKRHAHLLLLSEKLKRLFSPILMCLMLVTSANICICIINLQEELIHKNIAGVNKCVVHTIITMIQPAIYCIYTNDLVESAERTATAAYESDWVAETQNFKKSVRLMTMRSQKGLKFRIYGFFNVDLNQLTQIGVTAARFFALMNNLS

Foldseek 3Di:
DPPFDDPDAADPVLVVVVVVLVVVVQVPDDPPDDRFDWPDWDDDPRDIDTHGPDVVSLVVVQVSQVFDDDPNDHDGDDDPVPDPDDDDDDDDDPDLPDDPVNVLVVVCVVDVPPPSVRDPDPDDPPPPPPPPPLCDEPDNDDDPDDSPDPVSSVVRNVVVVVVVVVVVVVVVVVLVVLLVLLVVLLVLLLVLLVLLQPQDDPPDDDDDDPDDSLRSLVVSLVSLVVSLVSLVVSLVVCLVVLVVLVVVLLVLLVVLLVQCVVCVVVVPVVSNVVSVVVNVVSLVSLLSVQVSVVSSQVSLLCSLVSLVNHPQPPDDPSSVVSSVVSNVVSPVTSFSDRVVPDGSHPVVSVVSVVVSVVVSVVVVVVD

pLDDT: mean 75.56, std 15.81, range [32.28, 96.12]

Organism: NCBI:txid454923